Protein AF-0000000072171159 (afdb_homodimer)

Solvent-accessible surface area (backbone atoms only — not comparable to full-atom values): 12497 Å² total; per-residue (Å²): 127,86,60,89,70,68,24,48,34,34,40,36,39,37,36,58,50,60,63,91,77,54,87,56,74,42,56,34,37,40,36,34,42,33,33,75,44,65,88,47,67,61,21,40,40,40,32,37,35,39,34,57,44,88,40,70,66,56,37,32,50,52,49,22,49,35,52,44,36,46,54,51,35,54,69,74,46,58,48,66,70,61,43,63,72,47,34,60,62,99,53,67,87,72,42,64,45,76,79,37,36,39,39,41,44,77,60,34,70,87,62,65,45,72,88,127,86,61,89,68,68,26,48,34,34,40,34,39,38,38,57,49,64,64,99,74,61,89,58,75,43,55,35,40,40,35,34,44,32,32,73,44,66,87,48,67,61,21,39,40,40,32,37,35,38,34,56,45,90,41,72,66,57,37,30,49,54,49,23,49,34,52,44,36,46,55,52,34,56,69,74,46,58,50,67,68,61,43,64,73,48,33,61,64,99,54,66,87,73,44,64,44,76,78,37,38,38,40,41,42,77,62,34,71,85,62,67,44,73,90

pLDDT: mean 86.06, std 15.1, range [29.55, 97.81]

Structure (mmCIF, N/CA/C/O backbone):
data_AF-0000000072171159-model_v1
#
loop_
_entity.id
_entity.type
_entity.pdbx_description
1 polymer 'Uncharacterized protein'
#
loop_
_atom_site.group_PDB
_atom_site.id
_atom_site.type_symbol
_atom_site.label_atom_id
_atom_site.label_alt_id
_atom_site.label_comp_id
_atom_site.label_asym_id
_atom_site.label_entity_id
_atom_site.label_seq_id
_atom_site.pdbx_PDB_ins_code
_atom_site.Cartn_x
_atom_site.Cartn_y
_atom_site.Cartn_z
_atom_site.occupancy
_atom_site.B_iso_or_equiv
_atom_site.auth_seq_id
_atom_site.auth_comp_id
_atom_site.auth_asym_id
_atom_site.auth_atom_id
_atom_site.pdbx_PDB_model_num
ATOM 1 N N . GLU A 1 1 ? -24.828 -21.297 -5.434 1 29.55 1 GLU A N 1
ATOM 2 C CA . GLU A 1 1 ? -23.453 -21.734 -5.68 1 29.55 1 GLU A CA 1
ATOM 3 C C . GLU A 1 1 ? -22.469 -20.594 -5.469 1 29.55 1 GLU A C 1
ATOM 5 O O . GLU A 1 1 ? -22.688 -19.469 -5.938 1 29.55 1 GLU A O 1
ATOM 10 N N . ARG A 1 2 ? -21.859 -20.469 -4.324 1 40.78 2 ARG A N 1
ATOM 11 C CA . ARG A 1 2 ? -20.938 -19.391 -3.941 1 40.78 2 ARG A CA 1
ATOM 12 C C . ARG A 1 2 ? -19.938 -19.109 -5.055 1 40.78 2 ARG A C 1
ATOM 14 O O . ARG A 1 2 ? -19.266 -20.031 -5.543 1 40.78 2 ARG A O 1
ATOM 21 N N . GLY A 1 3 ? -20.188 -18.344 -5.996 1 45.78 3 GLY A N 1
ATOM 22 C CA . GLY A 1 3 ? -19.406 -18.078 -7.195 1 45.78 3 GLY A CA 1
ATOM 23 C C . GLY A 1 3 ? -17.906 -18.203 -6.969 1 45.78 3 GLY A C 1
ATOM 24 O O . GLY A 1 3 ? -17.453 -18.406 -5.84 1 45.78 3 GLY A O 1
ATOM 25 N N . PRO A 1 4 ? -17.031 -18.156 -8.141 1 51.88 4 PRO A N 1
ATOM 26 C CA . PRO A 1 4 ? -15.602 -18.453 -8.031 1 51.88 4 PRO A CA 1
ATOM 27 C C . PRO A 1 4 ? -14.953 -17.781 -6.824 1 51.88 4 PRO A C 1
ATOM 29 O O . PRO A 1 4 ? -15.352 -16.672 -6.449 1 51.88 4 PRO A O 1
ATOM 32 N N . ALA A 1 5 ? -14.398 -18.641 -5.902 1 59.72 5 ALA A N 1
ATOM 33 C CA . ALA A 1 5 ? -13.844 -18.422 -4.566 1 59.72 5 ALA A CA 1
ATOM 34 C C . ALA A 1 5 ? -12.906 -17.234 -4.547 1 59.72 5 ALA A C 1
ATOM 36 O O . ALA A 1 5 ? -11.945 -17.172 -5.324 1 59.72 5 ALA A O 1
ATOM 37 N N . THR A 1 6 ? -13.352 -16.078 -4.191 1 70.06 6 THR A N 1
ATOM 38 C CA . THR A 1 6 ? -12.609 -14.828 -4.051 1 70.06 6 THR A CA 1
ATOM 39 C C . THR A 1 6 ? -11.469 -14.984 -3.053 1 70.06 6 THR A C 1
ATOM 41 O O . THR A 1 6 ? -11.648 -15.578 -1.989 1 70.06 6 THR A O 1
ATOM 44 N N . ARG A 1 7 ? -10.281 -14.789 -3.629 1 83.19 7 ARG A N 1
ATOM 45 C CA . ARG A 1 7 ? -9.125 -14.703 -2.744 1 83.19 7 ARG A CA 1
ATOM 46 C C . ARG A 1 7 ? -8.828 -13.258 -2.371 1 83.19 7 ARG A C 1
ATOM 48 O O . ARG A 1 7 ? -9.117 -12.344 -3.145 1 83.19 7 ARG A O 1
ATOM 55 N N . PHE A 1 8 ? -8.383 -13.117 -1.1 1 83.56 8 PHE A N 1
ATOM 56 C CA . PHE A 1 8 ? -8.078 -11.766 -0.642 1 83.56 8 PHE A CA 1
ATOM 57 C C . PHE A 1 8 ? -6.582 -11.594 -0.417 1 83.56 8 PHE A C 1
ATOM 59 O O . PHE A 1 8 ? -5.871 -12.562 -0.16 1 83.56 8 PHE A O 1
ATOM 66 N N . PHE A 1 9 ? -6.23 -10.477 -0.665 1 91.44 9 PHE A N 1
ATOM 67 C CA . PHE A 1 9 ? -4.883 -10.094 -0.258 1 91.44 9 PHE A CA 1
ATOM 68 C C . PHE A 1 9 ? -4.887 -8.727 0.409 1 91.44 9 PHE A C 1
ATOM 70 O O . PHE A 1 9 ? -5.785 -7.914 0.173 1 91.44 9 PHE A O 1
ATOM 77 N N . ALA A 1 10 ? -3.9 -8.547 1.26 1 95 10 ALA A N 1
ATOM 78 C CA . ALA A 1 10 ? -3.631 -7.277 1.923 1 95 10 ALA A CA 1
ATOM 79 C C . ALA A 1 10 ? -2.154 -6.902 1.812 1 95 10 ALA A C 1
ATOM 81 O O . ALA A 1 10 ? -1.277 -7.738 2.035 1 95 10 ALA A O 1
ATOM 82 N N . VAL A 1 11 ? -1.938 -5.73 1.371 1 96.75 11 VAL A N 1
ATOM 83 C CA . VAL A 1 11 ? -0.581 -5.195 1.323 1 96.75 11 VAL A CA 1
ATOM 84 C C . VAL A 1 11 ? -0.446 -4.039 2.311 1 96.75 11 VAL A C 1
ATOM 86 O O . VAL A 1 11 ? -1.344 -3.199 2.42 1 96.75 11 VAL A O 1
ATOM 89 N N . ALA A 1 12 ? 0.684 -4.008 2.963 1 97.38 12 ALA A N 1
ATOM 90 C CA . ALA A 1 12 ? 0.986 -2.92 3.889 1 97.38 12 ALA A CA 1
ATOM 91 C C . ALA A 1 12 ? 2.393 -2.375 3.656 1 97.38 12 ALA A C 1
ATOM 93 O O . ALA A 1 12 ? 3.314 -3.135 3.344 1 97.38 12 ALA A O 1
ATOM 94 N N . THR A 1 13 ? 2.525 -1.122 3.787 1 96.12 13 THR A N 1
ATOM 95 C CA . THR A 1 13 ? 3.812 -0.444 3.676 1 96.12 13 THR A CA 1
ATOM 96 C C . THR A 1 13 ? 4.031 0.494 4.859 1 96.12 13 THR A C 1
ATOM 98 O O . THR A 1 13 ? 3.148 1.276 5.211 1 96.12 13 THR A O 1
ATOM 101 N N . THR A 1 14 ? 5.129 0.341 5.551 1 93 14 THR A N 1
ATOM 102 C CA . THR A 1 14 ? 5.547 1.223 6.637 1 93 14 THR A CA 1
ATOM 103 C C . THR A 1 14 ? 6.781 2.027 6.23 1 93 14 THR A C 1
ATOM 105 O O . THR A 1 14 ? 7.828 1.454 5.918 1 93 14 THR A O 1
ATOM 108 N N . LEU A 1 15 ? 6.551 3.367 6.188 1 86.5 15 LEU A N 1
ATOM 109 C CA . LEU A 1 15 ? 7.641 4.266 5.82 1 86.5 15 LEU A CA 1
ATOM 110 C C . LEU A 1 15 ? 7.852 5.328 6.891 1 86.5 15 LEU A C 1
ATOM 112 O O . LEU A 1 15 ? 6.93 5.656 7.641 1 86.5 15 LEU A O 1
ATOM 116 N N . ALA A 1 16 ? 9.102 5.809 6.977 1 77.69 16 ALA A N 1
ATOM 117 C CA . ALA A 1 16 ? 9.375 6.988 7.801 1 77.69 16 ALA A CA 1
ATOM 118 C C . ALA A 1 16 ? 9.016 8.266 7.055 1 77.69 16 ALA A C 1
ATOM 120 O O . ALA A 1 16 ? 9.273 8.391 5.855 1 77.69 16 ALA A O 1
ATOM 121 N N . ALA A 1 17 ? 8.125 8.953 7.684 1 70.38 17 ALA A N 1
ATOM 122 C CA . ALA A 1 17 ? 7.867 10.266 7.098 1 70.38 17 ALA A CA 1
ATOM 123 C C . ALA A 1 17 ? 9.102 11.156 7.191 1 70.38 17 ALA A C 1
ATOM 125 O O . ALA A 1 17 ? 9.594 11.438 8.289 1 70.38 17 ALA A O 1
ATOM 126 N N . LYS A 1 18 ? 9.867 10.914 6.121 1 59.16 18 LYS A N 1
ATOM 127 C CA . LYS A 1 18 ? 11.07 11.734 6.188 1 59.16 18 LYS A CA 1
ATOM 128 C C . LYS A 1 18 ? 10.734 13.219 6.078 1 59.16 18 LYS A C 1
ATOM 130 O O . LYS A 1 18 ? 9.742 13.586 5.434 1 59.16 18 LYS A O 1
ATOM 135 N N . ALA A 1 19 ? 11.289 13.836 6.852 1 52.53 19 ALA A N 1
ATOM 136 C CA . ALA A 1 19 ? 11.234 15.289 6.715 1 52.53 19 ALA A CA 1
ATOM 137 C C . ALA A 1 19 ? 11.422 15.711 5.262 1 52.53 19 ALA A C 1
ATOM 139 O O . ALA A 1 19 ? 12.188 15.086 4.52 1 52.53 19 ALA A O 1
ATOM 140 N N . TYR A 1 20 ? 10.219 16.172 4.445 1 46.44 20 TYR A N 1
ATOM 141 C CA . TYR A 1 20 ? 10.125 16.688 3.082 1 46.44 20 TYR A CA 1
ATOM 142 C C . TYR A 1 20 ? 11.508 16.906 2.479 1 46.44 20 TYR A C 1
ATOM 144 O O . TYR A 1 20 ? 11.711 16.672 1.286 1 46.44 20 TYR A O 1
ATOM 152 N N . MET A 1 21 ? 12.367 17.438 3.193 1 41.44 21 MET A N 1
ATOM 153 C CA . MET A 1 21 ? 13.617 17.953 2.652 1 41.44 21 MET A CA 1
ATOM 154 C C . MET A 1 21 ? 14.758 16.969 2.896 1 41.44 21 MET A C 1
ATOM 156 O O . MET A 1 21 ? 15.93 17.344 2.783 1 41.44 21 MET A O 1
ATOM 160 N N . SER A 1 22 ? 14.422 15.805 3.346 1 49.53 22 SER A N 1
ATOM 161 C CA . SER A 1 22 ? 15.68 15.109 3.549 1 49.53 22 SER A CA 1
ATOM 162 C C . SER A 1 22 ? 16.078 14.305 2.312 1 49.53 22 SER A C 1
ATOM 164 O O . SER A 1 22 ? 15.242 13.641 1.699 1 49.53 22 SER A O 1
ATOM 166 N N . ASP A 1 23 ? 17.094 14.789 1.567 1 49.69 23 ASP A N 1
ATOM 167 C CA . ASP A 1 23 ? 17.781 14.195 0.432 1 49.69 23 ASP A CA 1
ATOM 168 C C . ASP A 1 23 ? 18.109 12.727 0.692 1 49.69 23 ASP A C 1
ATOM 170 O O . ASP A 1 23 ? 18.812 12.086 -0.094 1 49.69 23 ASP A O 1
ATOM 174 N N . ARG A 1 24 ? 17.734 12.289 1.811 1 57.25 24 ARG A N 1
ATOM 175 C CA . ARG A 1 24 ? 18.359 11.016 2.143 1 57.25 24 ARG A CA 1
ATOM 176 C C . ARG A 1 24 ? 17.484 9.844 1.687 1 57.25 24 ARG A C 1
ATOM 178 O O . ARG A 1 24 ? 16.281 9.992 1.518 1 57.25 24 ARG A O 1
ATOM 185 N N . GLU A 1 25 ? 18.125 8.797 1.278 1 64.69 25 GLU A N 1
ATOM 186 C CA . GLU A 1 25 ? 17.547 7.473 1.09 1 64.69 25 GLU A CA 1
ATOM 187 C C . GLU A 1 25 ? 16.562 7.137 2.211 1 64.69 25 GLU A C 1
ATOM 189 O O . GLU A 1 25 ? 16.828 7.43 3.379 1 64.69 25 GLU A O 1
ATOM 194 N N . CYS A 1 26 ? 15.336 6.855 1.709 1 82.94 26 CYS A N 1
ATOM 195 C CA . CYS A 1 26 ? 14.32 6.426 2.664 1 82.94 26 CYS A CA 1
ATOM 196 C C . CYS A 1 26 ? 14.172 4.91 2.662 1 82.94 26 CYS A C 1
ATOM 198 O O . CYS A 1 26 ? 14.328 4.27 1.62 1 82.94 26 CYS A O 1
ATOM 200 N N . GLU A 1 27 ? 14.109 4.359 3.873 1 89.5 27 GLU A N 1
ATOM 201 C CA . GLU A 1 27 ? 13.875 2.926 4.02 1 89.5 27 GLU A CA 1
ATOM 202 C C . GLU A 1 27 ? 12.438 2.646 4.449 1 89.5 27 GLU A C 1
ATOM 204 O O . GLU A 1 27 ? 11.773 3.512 5.027 1 89.5 27 GLU A O 1
ATOM 209 N N . GLY A 1 28 ? 12.016 1.451 4.086 1 92.06 28 GLY A N 1
ATOM 210 C CA . GLY A 1 28 ? 10.672 1.041 4.465 1 92.06 28 GLY A CA 1
ATOM 211 C C . GLY A 1 28 ? 10.484 -0.464 4.461 1 92.06 28 GLY A C 1
ATOM 212 O O . GLY A 1 28 ? 11.406 -1.209 4.125 1 92.06 28 GLY A O 1
ATOM 213 N N . TRP A 1 29 ? 9.375 -0.851 5.047 1 95.44 29 TRP A N 1
ATOM 214 C CA . TRP A 1 29 ? 8.953 -2.246 5.066 1 95.44 29 TRP A CA 1
ATOM 215 C C . TRP A 1 29 ? 7.684 -2.439 4.238 1 95.44 29 TRP A C 1
ATOM 217 O O . TRP A 1 29 ? 6.762 -1.621 4.305 1 95.44 29 TRP A O 1
ATOM 227 N N . VAL A 1 30 ? 7.703 -3.402 3.338 1 96.75 30 VAL A N 1
ATOM 228 C CA . VAL A 1 30 ? 6.508 -3.799 2.6 1 96.75 30 VAL A CA 1
ATOM 229 C C . VAL A 1 30 ? 6.133 -5.234 2.957 1 96.75 30 VAL A C 1
ATOM 231 O O . VAL A 1 30 ? 6.996 -6.113 3.014 1 96.75 30 VAL A O 1
ATOM 234 N N . GLY A 1 31 ? 4.887 -5.434 3.184 1 97.56 31 GLY A N 1
ATOM 235 C CA . GLY A 1 31 ? 4.383 -6.762 3.494 1 97.56 31 GLY A CA 1
ATOM 236 C C . GLY A 1 31 ? 3.104 -7.102 2.758 1 97.56 31 GLY A C 1
ATOM 237 O O . GLY A 1 31 ? 2.326 -6.211 2.408 1 97.56 31 GLY A O 1
ATOM 238 N N . MET A 1 32 ? 2.928 -8.359 2.629 1 97.56 32 MET A N 1
ATOM 239 C CA . MET A 1 32 ? 1.686 -8.852 2.037 1 97.56 32 MET A CA 1
ATOM 240 C C . MET A 1 32 ? 1.204 -10.109 2.748 1 97.56 32 MET A C 1
ATOM 242 O O . MET A 1 32 ? 2.004 -11 3.062 1 97.56 32 MET A O 1
ATOM 246 N N . THR A 1 33 ? -0.039 -10.133 3.115 1 96.5 33 THR A N 1
ATOM 247 C CA . THR A 1 33 ? -0.756 -11.328 3.525 1 96.5 33 THR A CA 1
ATOM 248 C C . THR A 1 33 ? -1.757 -11.758 2.455 1 96.5 33 THR A C 1
ATOM 250 O O . THR A 1 33 ? -2.479 -10.922 1.907 1 96.5 33 THR A O 1
ATOM 253 N N . TYR A 1 34 ? -1.787 -13.07 2.064 1 94.75 34 TYR A N 1
ATOM 254 C CA . TYR A 1 34 ? -2.678 -13.477 0.985 1 94.75 34 TYR A CA 1
ATOM 255 C C . TYR A 1 34 ? -3.012 -14.961 1.086 1 94.75 34 TYR A C 1
ATOM 257 O O . TYR A 1 34 ? -2.324 -15.711 1.782 1 94.75 34 TYR A O 1
ATOM 265 N N . GLN A 1 35 ? -4.082 -15.211 0.537 1 91.88 35 GLN A N 1
ATOM 266 C CA . GLN A 1 35 ? -4.469 -16.594 0.336 1 91.88 35 GLN A CA 1
ATOM 267 C C . GLN A 1 35 ? -4.141 -17.062 -1.081 1 91.88 35 GLN A C 1
ATOM 269 O O . GLN A 1 35 ? -4.695 -16.547 -2.053 1 91.88 35 GLN A O 1
ATOM 274 N N . HIS A 1 36 ? -3.309 -18.109 -1.222 1 89.44 36 HIS A N 1
ATOM 275 C CA . HIS A 1 36 ? -2.928 -18.578 -2.549 1 89.44 36 HIS A CA 1
ATOM 276 C C . HIS A 1 36 ? -4.043 -19.406 -3.182 1 89.44 36 HIS A C 1
ATOM 278 O O . HIS A 1 36 ? -4.047 -19.625 -4.395 1 89.44 36 HIS A O 1
ATOM 284 N N . LYS A 1 37 ? -4.934 -19.953 -2.426 1 86.81 37 LYS A N 1
ATOM 285 C CA . LYS A 1 37 ? -6.172 -20.578 -2.891 1 86.81 37 LYS A CA 1
ATOM 286 C C . LYS A 1 37 ? -7.301 -20.375 -1.887 1 86.81 37 LYS A C 1
ATOM 288 O O . LYS A 1 37 ? -7.055 -20.203 -0.691 1 86.81 37 LYS A O 1
ATOM 293 N N . ALA A 1 38 ? -8.516 -20.375 -2.459 1 83.44 38 ALA A N 1
ATOM 294 C CA . ALA A 1 38 ? -9.672 -20.188 -1.594 1 83.44 38 ALA A CA 1
ATOM 295 C C . ALA A 1 38 ? -9.672 -21.188 -0.438 1 83.44 38 ALA A C 1
ATOM 297 O O . ALA A 1 38 ? -9.5 -22.375 -0.647 1 83.44 38 ALA A O 1
ATOM 298 N N . GLY A 1 39 ? -9.742 -20.672 0.741 1 86.19 39 GLY A N 1
ATOM 299 C CA . GLY A 1 39 ? -9.836 -21.547 1.903 1 86.19 39 GLY A CA 1
ATOM 300 C C . GLY A 1 39 ? -8.484 -21.859 2.525 1 86.19 39 GLY A C 1
ATOM 301 O O . GLY A 1 39 ? -8.422 -22.422 3.617 1 86.19 39 GLY A O 1
ATOM 302 N N . ALA A 1 40 ? -7.461 -21.594 1.862 1 89.25 40 ALA A N 1
ATOM 303 C CA . ALA A 1 40 ? -6.129 -21.844 2.404 1 89.25 40 ALA A CA 1
ATOM 304 C C . ALA A 1 40 ? -5.82 -20.922 3.578 1 89.25 40 ALA A C 1
ATOM 306 O O . ALA A 1 40 ? -6.387 -19.828 3.68 1 89.25 40 ALA A O 1
ATOM 307 N N . LYS A 1 41 ? -4.941 -21.406 4.504 1 93.25 41 LYS A N 1
ATOM 308 C CA . LYS A 1 41 ? -4.363 -20.5 5.484 1 93.25 41 LYS A CA 1
ATOM 309 C C . LYS A 1 41 ? -3.537 -19.406 4.805 1 93.25 41 LYS A C 1
ATOM 311 O O . LYS A 1 41 ? -2.906 -19.656 3.773 1 93.25 41 LYS A O 1
ATOM 316 N N . PRO A 1 42 ? -3.572 -18.281 5.359 1 94.44 42 PRO A N 1
ATOM 317 C CA . PRO A 1 42 ? -2.832 -17.188 4.73 1 94.44 42 PRO A CA 1
ATOM 318 C C . PRO A 1 42 ? -1.319 -17.391 4.77 1 94.44 42 PRO A C 1
ATOM 320 O O . PRO A 1 42 ? -0.808 -18.047 5.68 1 94.44 42 PRO A O 1
ATOM 323 N N . SER A 1 43 ? -0.654 -16.969 3.801 1 95.62 43 SER A N 1
ATOM 324 C CA . SER A 1 43 ? 0.799 -16.844 3.74 1 95.62 43 SER A CA 1
ATOM 325 C C . SER A 1 43 ? 1.226 -15.383 3.756 1 95.62 43 SER A C 1
ATOM 327 O O . SER A 1 43 ? 0.406 -14.484 3.533 1 95.62 43 SER A O 1
ATOM 329 N N . THR A 1 44 ? 2.498 -15.141 4.09 1 96.44 44 THR A N 1
ATOM 330 C CA . THR A 1 44 ? 2.986 -13.766 4.184 1 96.44 44 THR A CA 1
ATOM 331 C C . THR A 1 44 ? 4.316 -13.617 3.447 1 96.44 44 THR A C 1
ATOM 333 O O . THR A 1 44 ? 5.082 -14.578 3.338 1 96.44 44 THR A O 1
ATOM 336 N N . VAL A 1 45 ? 4.488 -12.445 2.873 1 97.31 45 VAL A N 1
ATOM 337 C CA . VAL A 1 45 ? 5.77 -11.992 2.344 1 97.31 45 VAL A CA 1
ATOM 338 C C . VAL A 1 45 ? 6.152 -10.664 2.986 1 97.31 45 VAL A C 1
ATOM 340 O O . VAL A 1 45 ? 5.328 -9.75 3.07 1 97.31 45 VAL A O 1
ATOM 343 N N . GLN A 1 46 ? 7.363 -10.594 3.447 1 97.56 46 GLN A N 1
ATOM 344 C CA . GLN A 1 46 ? 7.883 -9.367 4.039 1 97.56 46 GLN A CA 1
ATOM 345 C C . GLN A 1 46 ? 9.148 -8.898 3.328 1 97.56 46 GLN A C 1
ATOM 347 O O . GLN A 1 46 ? 10.062 -9.695 3.094 1 97.56 46 GLN A O 1
ATOM 352 N N . LEU A 1 47 ? 9.18 -7.633 3.045 1 97.81 47 LEU A N 1
ATOM 353 C CA . LEU A 1 47 ? 10.305 -7.031 2.34 1 97.81 47 LEU A CA 1
ATOM 354 C C . LEU A 1 47 ? 10.828 -5.809 3.092 1 97.81 47 LEU A C 1
ATOM 356 O O . LEU A 1 47 ? 10.039 -5.016 3.615 1 97.81 47 LEU A O 1
ATOM 360 N N . HIS A 1 48 ? 12.125 -5.684 3.193 1 97 48 HIS A N 1
ATOM 361 C CA . HIS A 1 48 ? 12.758 -4.402 3.484 1 97 48 HIS A CA 1
ATOM 362 C C . HIS A 1 48 ? 13.234 -3.719 2.205 1 97 48 HIS A C 1
ATOM 364 O O . HIS A 1 48 ? 13.875 -4.348 1.361 1 97 48 HIS A O 1
ATOM 370 N N . VAL A 1 49 ? 12.898 -2.443 2.061 1 95.62 49 VAL A N 1
ATOM 371 C CA . VAL A 1 49 ? 13.195 -1.744 0.815 1 95.62 49 VAL A CA 1
ATOM 372 C C . VAL A 1 49 ? 13.922 -0.433 1.119 1 95.62 49 VAL A C 1
ATOM 374 O O . VAL A 1 49 ? 13.703 0.172 2.172 1 95.62 49 VAL A O 1
ATOM 377 N N . ARG A 1 50 ? 14.766 -0.07 0.208 1 93.19 50 ARG A N 1
ATOM 378 C CA . ARG A 1 50 ? 15.398 1.245 0.186 1 93.19 50 ARG A CA 1
ATOM 379 C C . ARG A 1 50 ? 14.969 2.039 -1.043 1 93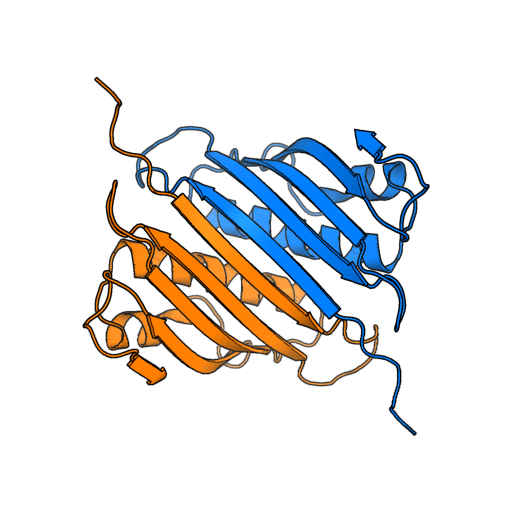.19 50 ARG A C 1
ATOM 381 O O . ARG A 1 50 ? 15.117 1.571 -2.174 1 93.19 50 ARG A O 1
ATOM 388 N N . MET A 1 51 ? 14.359 3.139 -0.787 1 92.62 51 MET A N 1
ATOM 389 C CA . MET A 1 51 ? 13.891 4.004 -1.866 1 92.62 51 MET A CA 1
ATOM 390 C C . MET A 1 51 ? 14.938 5.066 -2.201 1 92.62 51 MET A C 1
ATOM 392 O O . MET A 1 51 ? 15.344 5.836 -1.33 1 92.62 51 MET A O 1
ATOM 396 N N . CYS A 1 52 ? 15.281 5.215 -3.5 1 91.56 52 CYS A N 1
ATOM 397 C CA . CYS A 1 52 ? 16.406 6.051 -3.9 1 91.56 52 CYS A CA 1
ATOM 398 C C . CYS A 1 52 ? 15.93 7.277 -4.668 1 91.56 52 CYS A C 1
ATOM 400 O O . CYS A 1 52 ? 16.734 8.141 -5.031 1 91.56 52 CYS A O 1
ATOM 402 N N . ASP A 1 53 ? 14.617 7.32 -4.918 1 89.56 53 ASP A N 1
ATOM 403 C CA . ASP A 1 53 ? 14.055 8.5 -5.562 1 89.56 53 ASP A CA 1
ATOM 404 C C . ASP A 1 53 ? 14.148 9.727 -4.656 1 89.56 53 ASP A C 1
ATOM 406 O O . A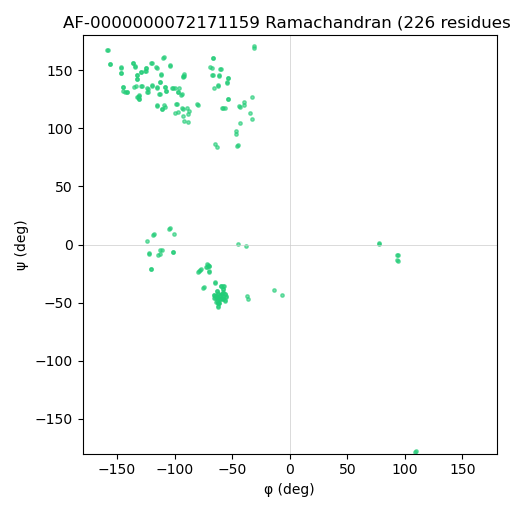SP A 1 53 ? 14.211 9.594 -3.432 1 89.56 53 ASP A O 1
ATOM 410 N N . ASP A 1 54 ? 14.047 10.875 -5.266 1 87 54 ASP A N 1
ATOM 411 C CA . ASP A 1 54 ? 14.297 12.086 -4.492 1 87 54 ASP A CA 1
ATOM 412 C C . ASP A 1 54 ? 12.992 12.758 -4.086 1 87 54 ASP A C 1
ATOM 414 O O . ASP A 1 54 ? 13 13.781 -3.395 1 87 54 ASP A O 1
ATOM 418 N N . THR A 1 55 ? 11.914 12.273 -4.555 1 84.69 55 THR A N 1
ATOM 419 C CA . THR A 1 55 ? 10.633 12.867 -4.172 1 84.69 55 THR A CA 1
ATOM 420 C C . THR A 1 55 ? 9.688 11.812 -3.609 1 84.69 55 THR A C 1
ATOM 422 O O . THR A 1 55 ? 9.727 10.656 -4.031 1 84.69 55 THR A O 1
ATOM 425 N N . ALA A 1 56 ? 8.844 12.234 -2.705 1 82.56 56 ALA A N 1
ATOM 426 C CA . ALA A 1 56 ? 7.832 11.352 -2.123 1 82.56 56 ALA A CA 1
ATOM 427 C C . ALA A 1 56 ? 6.922 10.773 -3.203 1 82.56 56 ALA A C 1
ATOM 429 O O . ALA A 1 56 ? 6.516 9.609 -3.123 1 82.56 56 ALA A O 1
ATOM 430 N N . LYS A 1 57 ? 6.613 11.586 -4.164 1 84 57 LYS A N 1
ATOM 431 C CA . LYS A 1 57 ? 5.758 11.141 -5.258 1 84 57 LYS A CA 1
ATOM 432 C C . LYS A 1 57 ? 6.402 9.984 -6.02 1 84 57 LYS A C 1
ATOM 434 O O . LYS A 1 57 ? 5.762 8.961 -6.262 1 84 57 LYS A O 1
ATOM 439 N N . ALA A 1 58 ? 7.676 10.203 -6.391 1 87.25 58 ALA A N 1
ATOM 440 C CA . ALA A 1 58 ? 8.391 9.164 -7.125 1 87.25 58 ALA A CA 1
ATOM 441 C C . ALA A 1 58 ? 8.547 7.902 -6.281 1 87.25 58 ALA A C 1
ATOM 443 O O . ALA A 1 58 ? 8.453 6.789 -6.797 1 87.25 58 ALA A O 1
ATOM 444 N N . GLN A 1 59 ? 8.82 8.047 -5.008 1 87.62 59 GLN A N 1
ATOM 445 C CA . GLN A 1 59 ? 8.906 6.914 -4.098 1 87.62 59 GLN A CA 1
ATOM 446 C C . GLN A 1 59 ? 7.586 6.152 -4.031 1 87.62 59 GLN A C 1
ATOM 448 O O . GLN A 1 59 ? 7.562 4.926 -4.137 1 87.62 59 GLN A O 1
ATOM 453 N N . GLY A 1 60 ? 6.477 6.852 -3.887 1 86.56 60 GLY A N 1
ATOM 454 C CA . GLY A 1 60 ? 5.152 6.246 -3.875 1 86.56 60 GLY A CA 1
ATOM 455 C C . GLY A 1 60 ? 4.844 5.461 -5.137 1 86.56 60 GLY A C 1
ATOM 456 O O . GLY A 1 60 ? 4.277 4.367 -5.07 1 86.56 60 GLY A O 1
ATOM 457 N N . GLU A 1 61 ? 5.23 6.016 -6.242 1 87.56 61 GLU A N 1
ATOM 458 C CA . GLU A 1 61 ? 5.043 5.316 -7.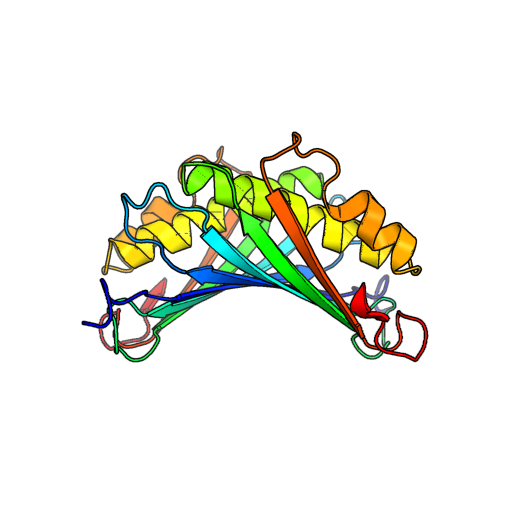512 1 87.56 61 GLU A CA 1
ATOM 459 C C . GLU A 1 61 ? 5.824 4.008 -7.539 1 87.56 61 GLU A C 1
ATOM 461 O O . GLU A 1 61 ? 5.293 2.973 -7.949 1 87.56 61 GLU A O 1
ATOM 466 N N . ALA A 1 62 ? 7.07 4.098 -7.195 1 91.88 62 ALA A N 1
ATOM 467 C CA . ALA A 1 62 ? 7.918 2.91 -7.191 1 91.88 62 ALA A CA 1
ATOM 468 C C . ALA A 1 62 ? 7.359 1.841 -6.258 1 91.88 62 ALA A C 1
ATOM 470 O O . ALA A 1 62 ? 7.289 0.665 -6.621 1 91.88 62 ALA A O 1
ATOM 471 N N . ILE A 1 63 ? 6.918 2.236 -5.141 1 92 63 ILE A N 1
ATOM 472 C CA . ILE A 1 63 ? 6.348 1.313 -4.164 1 92 63 ILE A CA 1
ATOM 473 C C . ILE A 1 63 ? 5.055 0.712 -4.715 1 92 63 ILE A C 1
ATOM 475 O O . ILE A 1 63 ? 4.773 -0.47 -4.504 1 92 63 ILE A O 1
ATOM 479 N N . GLY A 1 64 ? 4.25 1.562 -5.316 1 90.12 64 GLY A N 1
ATOM 480 C CA . GLY A 1 64 ? 3.033 1.067 -5.945 1 90.12 64 GLY A CA 1
ATOM 481 C C . GLY A 1 64 ? 3.291 -0.018 -6.973 1 90.12 64 GLY A C 1
ATOM 482 O O . GLY A 1 64 ? 2.584 -1.028 -7.004 1 90.12 64 GLY A O 1
ATOM 483 N N . ILE A 1 65 ? 4.289 0.176 -7.766 1 92.12 65 ILE A N 1
ATOM 484 C CA . ILE A 1 65 ? 4.664 -0.817 -8.766 1 92.12 65 ILE A CA 1
ATOM 485 C C . ILE A 1 65 ? 5.133 -2.096 -8.07 1 92.12 65 ILE A C 1
ATOM 487 O O . ILE A 1 65 ? 4.73 -3.197 -8.453 1 92.12 65 ILE A O 1
ATOM 491 N N . LEU A 1 66 ? 5.961 -1.956 -7.086 1 95.06 66 LEU A N 1
ATOM 492 C CA . LEU A 1 66 ? 6.418 -3.111 -6.32 1 95.06 66 LEU A CA 1
ATOM 493 C C . LEU A 1 66 ? 5.238 -3.879 -5.738 1 95.06 66 LEU A C 1
ATOM 495 O O . LEU A 1 66 ? 5.199 -5.109 -5.805 1 95.06 66 LEU A O 1
ATOM 499 N N . GLY A 1 67 ? 4.309 -3.174 -5.098 1 94.06 67 GLY A N 1
ATOM 500 C CA . GLY A 1 67 ? 3.123 -3.807 -4.539 1 94.06 67 GLY A CA 1
ATOM 501 C C . GLY A 1 67 ? 2.338 -4.605 -5.559 1 94.06 67 GLY A C 1
ATOM 502 O O . GLY A 1 67 ? 1.938 -5.742 -5.289 1 94.06 67 GLY A O 1
ATOM 503 N N . THR A 1 68 ? 2.152 -4.016 -6.703 1 91 68 THR A N 1
ATOM 504 C CA . THR A 1 68 ? 1.434 -4.691 -7.777 1 91 68 THR A CA 1
ATOM 505 C C . THR A 1 68 ? 2.182 -5.945 -8.227 1 91 68 THR A C 1
ATOM 507 O O . THR A 1 68 ? 1.571 -6.996 -8.438 1 91 68 THR A O 1
ATOM 510 N N . ASN A 1 69 ? 3.461 -5.812 -8.391 1 93.81 69 ASN A N 1
ATOM 511 C CA . ASN A 1 69 ? 4.254 -6.973 -8.773 1 93.81 69 ASN A CA 1
ATOM 512 C C . ASN A 1 69 ? 4.152 -8.086 -7.738 1 93.81 69 ASN A C 1
ATOM 514 O O . ASN A 1 69 ? 4.008 -9.258 -8.094 1 93.81 69 ASN A O 1
ATOM 518 N N . LEU A 1 70 ? 4.223 -7.684 -6.504 1 95.62 70 LEU A N 1
ATOM 519 C CA . LEU A 1 70 ? 4.152 -8.656 -5.418 1 95.62 70 LEU A CA 1
ATOM 520 C C . 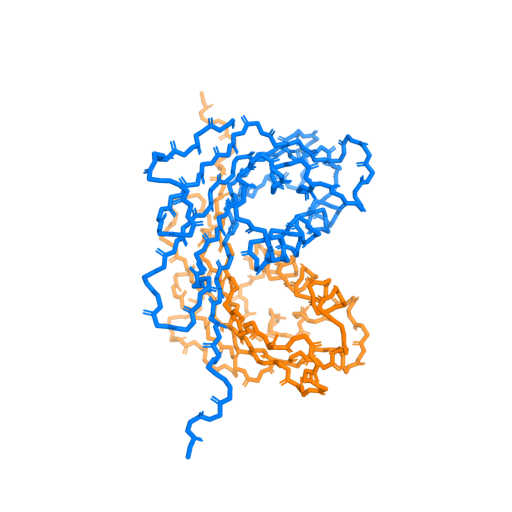LEU A 1 70 ? 2.842 -9.438 -5.473 1 95.62 70 LEU A C 1
ATOM 522 O O . LEU A 1 70 ? 2.846 -10.664 -5.395 1 95.62 70 LEU A O 1
ATOM 526 N N . VAL A 1 71 ? 1.765 -8.75 -5.637 1 92.5 71 VAL A N 1
ATOM 527 C CA . VAL A 1 71 ? 0.446 -9.367 -5.699 1 92.5 71 VAL A CA 1
ATOM 528 C C . VAL A 1 71 ? 0.375 -10.305 -6.902 1 92.5 71 VAL A C 1
ATOM 530 O O . VAL A 1 71 ? -0.063 -11.453 -6.777 1 92.5 71 VAL A O 1
ATOM 533 N N . TYR A 1 72 ? 0.827 -9.844 -7.992 1 91.12 72 TYR A N 1
ATOM 534 C CA . TYR A 1 72 ? 0.799 -10.641 -9.211 1 91.12 72 TYR A CA 1
ATOM 535 C C . TYR A 1 72 ? 1.642 -11.898 -9.062 1 91.12 72 TYR A C 1
ATOM 537 O O . TYR A 1 72 ? 1.172 -13.008 -9.336 1 91.12 72 TYR A O 1
ATOM 545 N N . LEU A 1 73 ? 2.807 -11.734 -8.711 1 94.19 73 LEU A N 1
ATOM 546 C CA . LEU A 1 73 ? 3.752 -12.844 -8.641 1 94.19 73 LEU A CA 1
ATOM 547 C C . LEU A 1 73 ? 3.287 -13.883 -7.621 1 94.19 73 LEU A C 1
ATOM 549 O O . LEU A 1 73 ? 3.334 -15.086 -7.895 1 94.19 73 LEU A O 1
ATOM 553 N N . CYS A 1 74 ? 2.793 -13.477 -6.465 1 93.81 74 CYS A N 1
ATOM 554 C CA . CYS A 1 74 ? 2.363 -14.406 -5.43 1 93.81 74 CYS A CA 1
ATOM 555 C C . CYS A 1 74 ? 1.096 -15.141 -5.848 1 93.81 74 CYS A C 1
ATOM 557 O O . CYS A 1 74 ? 0.8 -16.219 -5.332 1 93.81 74 CYS A O 1
ATOM 559 N N . ASN A 1 75 ? 0.375 -14.539 -6.734 1 89.31 75 ASN A N 1
ATOM 560 C CA . ASN A 1 75 ? -0.82 -15.211 -7.23 1 89.31 75 ASN A CA 1
ATOM 561 C C . ASN A 1 75 ? -0.476 -16.266 -8.273 1 89.31 75 ASN A C 1
ATOM 563 O O . ASN A 1 75 ? -1.192 -17.266 -8.422 1 89.31 75 ASN A O 1
ATOM 567 N N . PHE A 1 76 ? 0.649 -16.094 -8.875 1 90.62 76 PHE A N 1
ATOM 568 C CA . PHE A 1 76 ? 0.877 -16.969 -10.016 1 90.62 76 PHE A CA 1
ATOM 569 C C . PHE A 1 76 ? 2.129 -17.812 -9.812 1 90.62 76 PHE A C 1
ATOM 571 O O . PHE A 1 76 ? 2.322 -18.828 -10.492 1 90.62 76 PHE A O 1
ATOM 578 N N . ALA A 1 77 ? 2.977 -17.406 -8.984 1 92.19 77 ALA A N 1
ATOM 579 C CA . ALA A 1 77 ? 4.207 -18.156 -8.727 1 92.19 77 ALA A CA 1
ATOM 580 C C . ALA A 1 77 ? 4.258 -18.656 -7.293 1 92.19 77 ALA A C 1
ATOM 582 O O . ALA A 1 77 ? 3.656 -18.062 -6.395 1 92.19 77 ALA A O 1
ATOM 583 N N . ARG A 1 78 ? 4.969 -19.766 -7.09 1 91.5 78 ARG A N 1
ATOM 584 C CA . ARG A 1 78 ? 5.094 -20.359 -5.758 1 91.5 78 ARG A CA 1
ATOM 585 C C . ARG A 1 78 ? 6.559 -20.469 -5.348 1 91.5 78 ARG A C 1
ATOM 587 O O . ARG A 1 78 ? 6.863 -20.781 -4.195 1 91.5 78 ARG A O 1
ATOM 594 N N . ASP A 1 79 ? 7.391 -20.219 -6.184 1 92.88 79 ASP A N 1
ATOM 595 C CA . ASP A 1 79 ? 8.82 -20.312 -5.93 1 92.88 79 ASP A CA 1
ATOM 596 C C . ASP A 1 79 ? 9.398 -18.969 -5.48 1 92.88 79 ASP A C 1
ATOM 598 O O . ASP A 1 79 ? 9.445 -18.016 -6.262 1 92.88 79 ASP A O 1
ATOM 602 N N . PRO A 1 80 ? 9.922 -18.891 -4.258 1 94.56 80 PRO A N 1
ATOM 603 C CA . PRO A 1 80 ? 10.445 -17.625 -3.73 1 94.56 80 PRO A CA 1
ATOM 604 C C . PRO A 1 80 ? 11.547 -17.031 -4.605 1 94.56 80 PRO A C 1
ATOM 606 O O . PRO A 1 80 ? 11.656 -15.812 -4.723 1 94.56 80 PRO A O 1
ATOM 609 N N . VAL A 1 81 ? 12.367 -17.906 -5.176 1 93.31 81 VAL A N 1
ATOM 610 C CA . VAL A 1 81 ? 13.453 -17.422 -6.02 1 93.31 81 VAL A CA 1
ATOM 611 C C . VAL A 1 81 ? 12.883 -16.703 -7.246 1 93.31 81 VAL A C 1
ATOM 613 O O . VAL A 1 81 ? 13.336 -15.625 -7.613 1 93.31 81 VAL A O 1
ATOM 616 N N . VAL A 1 82 ? 11.891 -17.281 -7.84 1 94.44 82 VAL A N 1
ATOM 617 C CA . VAL A 1 82 ? 11.234 -16.688 -9 1 94.44 82 VAL A CA 1
ATOM 618 C C . VAL A 1 82 ? 10.57 -15.375 -8.609 1 94.44 82 VAL A C 1
ATOM 620 O O . VAL A 1 82 ? 10.766 -14.352 -9.273 1 94.44 82 VAL A O 1
ATOM 623 N N . ILE A 1 83 ? 9.805 -15.391 -7.547 1 96.19 83 ILE A N 1
ATOM 624 C CA . ILE A 1 83 ? 9.086 -14.203 -7.105 1 96.19 83 ILE A CA 1
ATOM 625 C C . ILE A 1 83 ? 10.07 -13.07 -6.844 1 96.19 83 ILE A C 1
ATOM 627 O O . ILE A 1 83 ? 9.914 -11.969 -7.379 1 96.19 83 ILE A O 1
ATOM 631 N N . THR A 1 84 ? 11.172 -13.359 -6.141 1 96.31 84 THR A N 1
ATOM 632 C CA . THR A 1 84 ? 12.148 -12.352 -5.758 1 96.31 84 THR A CA 1
ATOM 633 C C . THR A 1 84 ? 12.828 -11.758 -6.992 1 96.31 84 THR A C 1
ATOM 635 O O . THR A 1 84 ? 13.094 -10.555 -7.039 1 96.31 84 THR A O 1
ATOM 638 N N . SER A 1 85 ? 13 -12.531 -8.008 1 95.94 85 SER A N 1
ATOM 639 C CA . SER A 1 85 ? 13.742 -12.117 -9.195 1 95.94 85 SER A CA 1
ATOM 640 C C . SER A 1 85 ? 12.945 -11.109 -10.023 1 95.94 85 SER A C 1
ATOM 642 O O . SER A 1 85 ? 13.523 -10.328 -10.781 1 95.94 85 SER A O 1
ATOM 644 N N . PHE A 1 86 ? 11.648 -11.078 -9.797 1 96.44 86 PHE A N 1
ATOM 645 C CA . PHE A 1 86 ? 10.82 -10.273 -10.688 1 96.44 86 PHE A CA 1
ATOM 646 C C . PHE A 1 86 ? 10.125 -9.164 -9.914 1 96.44 86 PHE A C 1
ATOM 648 O O . PHE A 1 86 ? 9.281 -8.453 -10.469 1 96.44 86 PHE A O 1
ATOM 655 N N . LEU A 1 87 ? 10.453 -8.945 -8.664 1 96.38 87 LEU A N 1
ATOM 656 C CA . LEU A 1 87 ? 9.789 -7.98 -7.797 1 96.38 87 LEU A CA 1
ATOM 657 C C . LEU A 1 87 ? 9.898 -6.574 -8.367 1 96.38 87 LEU A C 1
ATOM 659 O O . LEU A 1 87 ? 8.961 -5.781 -8.266 1 96.38 87 LEU A O 1
ATOM 663 N N . LEU A 1 88 ? 11.039 -6.273 -9.008 1 97.06 88 LEU A N 1
ATOM 664 C CA . LEU A 1 88 ? 11.289 -4.891 -9.391 1 97.06 88 LEU A CA 1
ATOM 665 C C . LEU A 1 88 ? 11.078 -4.695 -10.891 1 97.06 88 LEU A C 1
ATOM 667 O O . LEU A 1 88 ? 11.492 -3.68 -11.453 1 97.06 88 LEU A O 1
ATOM 671 N N . ASP A 1 89 ? 10.453 -5.695 -11.492 1 95.12 89 ASP A N 1
ATOM 672 C CA . ASP A 1 89 ? 10.141 -5.555 -12.906 1 95.12 89 ASP A CA 1
ATOM 673 C C . ASP A 1 89 ? 9.359 -4.27 -13.172 1 95.12 89 ASP A C 1
ATOM 675 O O . ASP A 1 89 ? 8.547 -3.846 -12.344 1 95.12 89 ASP A O 1
ATOM 679 N N . ALA A 1 90 ? 9.594 -3.557 -14.328 1 92.88 90 ALA A N 1
ATOM 680 C CA . ALA A 1 90 ? 8.914 -2.357 -14.797 1 92.88 90 ALA A CA 1
ATOM 681 C C . ALA A 1 90 ? 9.406 -1.117 -14.055 1 92.88 90 ALA A C 1
ATOM 683 O O . ALA A 1 90 ? 8.898 -0.015 -14.273 1 92.88 90 ALA A O 1
ATOM 684 N N . LEU A 1 91 ? 10.383 -1.326 -13.102 1 94.25 91 LEU A N 1
ATOM 685 C CA . LEU A 1 91 ? 11.062 -0.193 -12.484 1 94.25 91 LEU A CA 1
ATOM 686 C C . LEU A 1 91 ? 12.438 0.031 -13.102 1 94.25 91 LEU A C 1
ATOM 688 O O . LEU A 1 91 ? 13.164 -0.927 -13.375 1 94.25 91 LEU A O 1
ATOM 692 N N . GLU A 1 92 ? 12.664 1.32 -13.375 1 95.44 92 GLU A N 1
ATOM 693 C CA . GLU A 1 92 ? 14.023 1.642 -13.797 1 95.44 92 GLU A CA 1
ATOM 694 C C . GLU A 1 92 ? 15.031 1.273 -12.711 1 95.44 92 GLU A C 1
ATOM 696 O O . GLU A 1 92 ? 14.734 1.369 -11.523 1 95.44 92 GLU A O 1
ATOM 701 N N . ASP A 1 93 ? 16.219 0.953 -13.148 1 94.62 93 ASP A N 1
ATOM 702 C CA . ASP A 1 93 ? 17.281 0.564 -12.227 1 94.62 93 ASP A CA 1
ATOM 703 C C . ASP A 1 93 ? 17.625 1.707 -11.273 1 94.62 93 ASP A C 1
ATOM 705 O O . ASP A 1 93 ? 17.719 2.863 -11.688 1 94.62 93 ASP A O 1
ATOM 709 N N . GLY A 1 94 ? 17.797 1.38 -10.031 1 94.12 94 GLY A N 1
ATOM 710 C CA . GLY A 1 94 ? 18.297 2.348 -9.062 1 94.12 94 GLY A CA 1
ATOM 711 C C . GLY A 1 94 ? 17.188 3.072 -8.32 1 94.12 94 GLY A C 1
ATOM 712 O O . GLY A 1 94 ? 17.453 3.787 -7.352 1 94.12 94 GLY A O 1
ATOM 713 N N . ARG A 1 95 ? 15.992 2.904 -8.719 1 94.31 95 ARG A N 1
ATOM 714 C CA . ARG A 1 95 ? 14.906 3.607 -8.047 1 94.31 95 ARG A CA 1
ATOM 715 C C . ARG A 1 95 ? 14.594 2.975 -6.691 1 94.31 95 ARG A C 1
ATOM 717 O O . ARG A 1 95 ? 14.242 3.672 -5.742 1 94.31 95 ARG A O 1
ATOM 724 N N . LEU A 1 96 ? 14.68 1.664 -6.641 1 95.31 96 LEU A N 1
ATOM 725 C CA . LEU A 1 96 ? 14.312 0.888 -5.461 1 95.31 96 LEU A CA 1
ATOM 726 C C . LEU A 1 96 ? 15.227 -0.323 -5.297 1 95.31 96 LEU A C 1
ATOM 728 O O . LEU A 1 96 ? 15.562 -0.985 -6.281 1 95.31 96 LEU A O 1
ATOM 732 N N . GLU A 1 97 ? 15.648 -0.51 -4.07 1 95.81 97 GLU A N 1
ATOM 733 C CA . GLU A 1 97 ? 16.438 -1.695 -3.736 1 95.81 97 GLU A CA 1
ATOM 734 C C . GLU A 1 97 ? 15.734 -2.541 -2.678 1 95.81 97 GLU A C 1
ATOM 736 O O . GLU A 1 97 ? 15.172 -2.008 -1.722 1 95.81 97 GLU A O 1
ATOM 741 N N . VAL A 1 9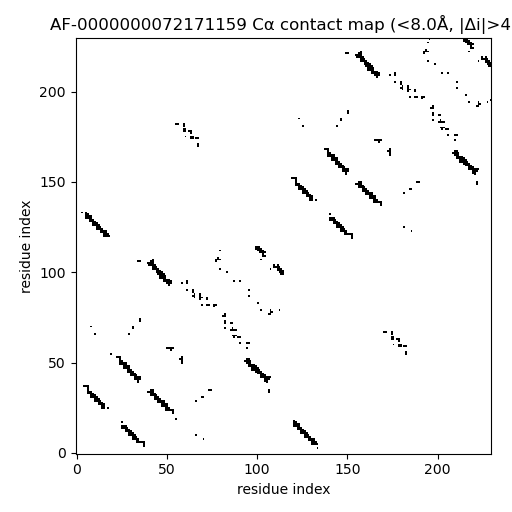8 ? 15.734 -3.84 -2.881 1 96.31 98 VAL A N 1
ATOM 742 C CA . VAL A 1 98 ? 15.219 -4.781 -1.892 1 96.31 98 VAL A CA 1
ATOM 743 C C . VAL A 1 98 ? 16.375 -5.551 -1.263 1 96.31 98 VAL A C 1
ATOM 745 O O . VAL A 1 98 ? 17.094 -6.293 -1.95 1 96.31 98 VAL A O 1
ATOM 748 N N . ASP A 1 99 ? 16.547 -5.41 0.069 1 94.19 99 ASP A N 1
ATOM 749 C CA . ASP A 1 99 ? 17.719 -6.047 0.649 1 94.19 99 ASP A CA 1
ATOM 750 C C . ASP A 1 99 ? 17.328 -7.195 1.574 1 94.19 99 ASP A C 1
ATOM 752 O O . ASP A 1 99 ? 18.172 -7.945 2.047 1 94.19 99 ASP A O 1
ATOM 756 N N . PHE A 1 100 ? 16.094 -7.352 1.852 1 95.62 100 PHE A N 1
ATOM 757 C CA . PHE A 1 100 ? 15.586 -8.445 2.67 1 95.62 100 PHE A CA 1
ATOM 758 C C . PHE A 1 100 ? 14.219 -8.914 2.17 1 95.62 100 PHE A C 1
ATOM 760 O O . PHE A 1 100 ? 13.367 -8.094 1.83 1 95.62 100 PHE A O 1
ATOM 767 N N . VAL A 1 101 ? 14.055 -10.195 2.029 1 96.69 101 VAL A N 1
ATOM 768 C CA . VAL A 1 101 ? 12.773 -10.805 1.709 1 96.69 101 VAL A CA 1
ATOM 769 C C . VAL A 1 101 ? 12.547 -12.031 2.594 1 96.69 101 VAL A C 1
ATOM 771 O O . VAL A 1 101 ? 13.438 -12.867 2.742 1 96.69 101 VAL A O 1
ATOM 774 N N . GLU A 1 102 ? 11.367 -12.18 3.139 1 96.19 102 GLU A N 1
ATOM 775 C CA . GLU A 1 102 ? 10.977 -13.359 3.91 1 96.19 102 GLU A CA 1
ATOM 776 C C . GLU A 1 102 ? 9.625 -13.891 3.459 1 96.19 102 GLU A C 1
ATOM 778 O O . GLU A 1 102 ? 8.664 -13.133 3.332 1 96.19 102 GLU A O 1
ATOM 783 N N . PHE A 1 103 ? 9.594 -15.172 3.15 1 96.19 103 PHE A N 1
ATOM 784 C CA . PHE A 1 103 ? 8.367 -15.867 2.781 1 96.19 103 PHE A CA 1
ATOM 785 C C . PHE A 1 103 ? 7.93 -16.812 3.891 1 96.19 103 PHE A C 1
ATOM 787 O O . PHE A 1 103 ? 8.742 -17.578 4.422 1 96.19 103 PHE A O 1
ATOM 794 N N . SER A 1 104 ? 6.664 -16.797 4.188 1 94.06 104 SER A N 1
ATOM 795 C CA . SER A 1 104 ? 6.152 -17.688 5.23 1 94.06 104 SER A CA 1
ATOM 796 C C . SER A 1 104 ? 4.73 -18.141 4.922 1 94.06 104 SER A C 1
ATOM 798 O O . SER A 1 104 ? 3.926 -17.359 4.395 1 94.06 104 SER A O 1
ATOM 800 N N . GLY A 1 105 ? 4.461 -19.359 5.359 1 94 105 GLY A N 1
ATOM 801 C CA . GLY A 1 105 ? 3.102 -19.875 5.246 1 94 105 GLY A CA 1
ATOM 802 C C . GLY A 1 105 ? 2.963 -20.969 4.207 1 94 105 GLY A C 1
ATOM 803 O O . GLY A 1 105 ? 3.947 -21.359 3.572 1 94 105 GLY A O 1
ATOM 804 N N . PRO A 1 106 ? 1.793 -21.469 3.998 1 93.69 106 PRO A N 1
ATOM 805 C CA . PRO A 1 106 ? 1.527 -22.656 3.197 1 93.69 106 PRO A CA 1
ATOM 806 C C . PRO A 1 106 ? 1.76 -22.438 1.705 1 93.69 106 PRO A C 1
ATOM 808 O O . PRO A 1 106 ? 1.841 -23.406 0.938 1 93.69 106 PRO A O 1
ATOM 811 N N . ALA A 1 107 ? 1.792 -21.266 1.251 1 93.62 107 ALA A N 1
ATOM 812 C CA . ALA A 1 107 ? 2.025 -21 -0.168 1 93.62 107 ALA A CA 1
ATOM 813 C C . ALA A 1 107 ? 3.469 -21.312 -0.553 1 93.62 107 ALA A C 1
ATOM 815 O O . ALA A 1 107 ? 3.791 -21.422 -1.738 1 93.62 107 ALA A O 1
ATOM 816 N N . PHE A 1 108 ? 4.258 -21.391 0.456 1 93.56 108 PHE A N 1
ATOM 817 C CA . PHE A 1 108 ? 5.691 -21.516 0.203 1 93.56 108 PHE A CA 1
ATOM 818 C C . PHE A 1 108 ? 6.238 -22.812 0.793 1 93.56 108 PHE A C 1
ATOM 820 O O . PHE A 1 108 ? 5.613 -23.406 1.665 1 93.56 108 PHE A O 1
ATOM 827 N N . PRO A 1 109 ? 7.34 -23.203 0.195 1 87.12 109 PRO A N 1
ATOM 828 C CA . PRO A 1 109 ? 7.949 -24.391 0.802 1 87.12 109 PRO A CA 1
ATOM 829 C C . PRO A 1 109 ? 8.219 -24.219 2.295 1 87.12 109 PRO A C 1
ATOM 831 O O . PRO A 1 109 ? 8.352 -23.078 2.775 1 87.12 109 PRO A O 1
ATOM 834 N N . GLU A 1 110 ? 8.031 -25.125 3.164 1 76.31 110 GLU A N 1
ATOM 835 C CA . GLU A 1 110 ? 7.984 -25.188 4.621 1 76.31 110 GLU A CA 1
ATOM 836 C C . GLU A 1 110 ? 9.016 -24.25 5.246 1 76.31 110 GLU A C 1
ATOM 838 O O . GLU A 1 110 ? 8.766 -23.641 6.293 1 76.31 110 GLU A O 1
ATOM 843 N N . ASP A 1 111 ? 10.219 -24.156 4.836 1 67.12 111 ASP A N 1
ATOM 844 C CA . ASP A 1 111 ? 11.156 -23.328 5.586 1 67.12 111 ASP A CA 1
ATOM 845 C C . ASP A 1 111 ? 11.109 -21.875 5.105 1 67.12 111 ASP A C 1
ATOM 847 O O . ASP A 1 111 ? 11.039 -21.609 3.904 1 67.12 111 ASP A O 1
ATOM 851 N N . SER A 1 112 ? 10.617 -21 6.156 1 61.84 112 SER A N 1
ATOM 852 C CA . SER A 1 112 ? 10.734 -19.594 5.832 1 61.84 112 SER A CA 1
ATOM 853 C C . SER A 1 112 ? 11.984 -19.312 5 1 61.84 112 SER A C 1
ATOM 855 O O . SER A 1 112 ? 13.07 -19.781 5.336 1 61.84 112 SER A O 1
ATOM 857 N N . LEU A 1 113 ? 11.695 -18.922 3.783 1 69.12 113 LEU A N 1
ATOM 858 C CA . LEU A 1 113 ? 12.852 -18.625 2.941 1 69.12 113 LEU A CA 1
ATOM 859 C C . LEU A 1 113 ? 13.219 -17.156 3.023 1 69.12 113 LEU A C 1
ATOM 861 O O . LEU A 1 113 ? 12.336 -16.281 3.004 1 69.12 113 LEU A O 1
ATOM 865 N N . ARG A 1 114 ? 14.414 -16.922 3.68 1 72.06 114 ARG A N 1
ATOM 866 C CA . ARG A 1 114 ? 14.992 -15.586 3.684 1 72.06 114 ARG A CA 1
ATOM 867 C C . ARG A 1 114 ? 16.047 -15.445 2.59 1 72.06 114 ARG A C 1
ATOM 869 O O . ARG A 1 114 ? 16.875 -16.328 2.398 1 72.06 114 ARG A O 1
ATOM 876 N N . ILE A 1 115 ? 15.641 -14.578 1.668 1 68.81 115 ILE A N 1
ATOM 877 C CA . ILE A 1 115 ? 16.641 -14.25 0.657 1 68.81 115 ILE A CA 1
ATOM 878 C C . ILE A 1 115 ? 17.219 -12.867 0.932 1 68.81 115 ILE A C 1
ATOM 880 O O . ILE A 1 115 ? 16.469 -11.906 1.163 1 68.81 115 ILE A O 1
ATOM 884 N N . GLU B 1 1 ? 21.812 14.25 20.516 1 30.48 1 GLU B N 1
ATOM 885 C CA . GLU B 1 1 ? 20.547 14.922 20.266 1 30.48 1 GLU B CA 1
ATOM 886 C C . GLU B 1 1 ? 19.719 14.172 19.234 1 30.48 1 GLU B C 1
ATOM 888 O O . GLU B 1 1 ? 20.219 13.805 18.172 1 30.48 1 GLU B O 1
ATOM 893 N N . ARG B 1 2 ? 18.828 13.32 19.594 1 40.88 2 ARG B N 1
ATOM 894 C CA . ARG B 1 2 ? 18.016 12.469 18.734 1 40.88 2 ARG B CA 1
ATOM 895 C C . ARG B 1 2 ? 17.453 13.273 17.562 1 40.88 2 ARG B C 1
ATOM 897 O O . ARG B 1 2 ? 16.812 14.305 17.766 1 40.88 2 ARG B O 1
ATOM 904 N N . GLY B 1 3 ? 18.078 13.477 16.516 1 45.75 3 GLY B N 1
ATOM 905 C CA . GLY B 1 3 ? 17.734 14.328 15.383 1 45.75 3 GLY B CA 1
ATOM 906 C C . GLY B 1 3 ? 16.234 14.422 15.164 1 45.75 3 GLY B C 1
ATOM 907 O O . GLY B 1 3 ? 15.453 13.758 15.852 1 45.75 3 GLY B O 1
ATOM 908 N N . PRO B 1 4 ? 15.742 15.422 14.227 1 52 4 PRO B N 1
ATOM 909 C CA . PRO B 1 4 ? 14.305 15.68 14.102 1 52 4 PRO B CA 1
ATOM 910 C C . PRO B 1 4 ? 13.477 14.398 14.078 1 52 4 PRO B C 1
ATOM 912 O O . PRO B 1 4 ? 13.922 13.383 13.539 1 52 4 PRO B O 1
ATOM 915 N N . ALA B 1 5 ? 12.594 14.273 15.094 1 59.69 5 ALA B N 1
ATOM 916 C CA . ALA B 1 5 ? 11.75 13.164 15.531 1 59.69 5 ALA B CA 1
ATOM 917 C C . ALA B 1 5 ? 11.031 12.531 14.344 1 59.69 5 ALA B C 1
ATOM 919 O O . ALA B 1 5 ? 10.367 13.219 13.57 1 59.69 5 ALA B O 1
ATOM 920 N N . THR B 1 6 ? 11.516 11.453 13.789 1 69.75 6 THR B N 1
ATOM 921 C CA . THR B 1 6 ? 10.961 10.656 12.703 1 69.75 6 THR B CA 1
ATOM 922 C C . THR B 1 6 ? 9.555 10.18 13.047 1 69.75 6 THR B C 1
ATOM 924 O O . THR B 1 6 ? 9.297 9.75 14.172 1 69.75 6 THR B O 1
ATOM 927 N N . ARG B 1 7 ? 8.641 10.664 12.219 1 83 7 ARG B N 1
ATOM 928 C CA . ARG B 1 7 ? 7.293 10.117 12.312 1 83 7 ARG B CA 1
ATOM 929 C C . ARG B 1 7 ? 7.109 8.945 11.352 1 83 7 ARG B C 1
ATOM 931 O O . ARG B 1 7 ? 7.758 8.883 10.305 1 83 7 ARG B O 1
ATOM 938 N N . PHE B 1 8 ? 6.301 7.977 11.852 1 83.31 8 PHE B N 1
ATOM 939 C CA . PHE B 1 8 ? 6.074 6.801 11.023 1 83.31 8 PHE B CA 1
ATOM 940 C C . PHE B 1 8 ? 4.633 6.75 10.539 1 83.31 8 PHE B C 1
ATOM 942 O O . PHE B 1 8 ? 3.736 7.301 11.18 1 83.31 8 PHE B O 1
ATOM 949 N N . PHE B 1 9 ? 4.562 6.27 9.438 1 91.25 9 PHE B N 1
ATOM 950 C CA . PHE B 1 9 ? 3.229 5.926 8.953 1 91.25 9 PHE B CA 1
ATOM 951 C C . PHE B 1 9 ? 3.225 4.539 8.312 1 91.25 9 PHE B C 1
ATOM 953 O O . PHE B 1 9 ? 4.266 4.055 7.867 1 91.25 9 PHE B O 1
ATOM 960 N N . ALA B 1 10 ? 2.059 3.936 8.367 1 95.06 10 ALA B N 1
ATOM 961 C CA . ALA B 1 10 ? 1.781 2.66 7.715 1 95.06 10 ALA B CA 1
ATOM 962 C C . ALA B 1 10 ? 0.496 2.73 6.898 1 95.06 10 ALA B C 1
ATOM 964 O O . ALA B 1 10 ? -0.523 3.238 7.371 1 95.06 10 ALA B O 1
ATOM 965 N N . VAL B 1 11 ? 0.629 2.334 5.691 1 96.75 11 VAL B N 1
ATOM 966 C CA . VAL B 1 11 ? -0.543 2.232 4.828 1 96.75 11 VAL B CA 1
ATOM 967 C C . VAL B 1 11 ? -0.814 0.769 4.492 1 96.75 11 VAL B C 1
ATOM 969 O O . VAL B 1 11 ? 0.115 0.006 4.219 1 96.75 11 VAL B O 1
ATOM 972 N N . ALA B 1 12 ? -2.072 0.439 4.496 1 97.38 12 ALA B N 1
ATOM 973 C CA . ALA B 1 12 ? -2.49 -0.91 4.125 1 97.38 12 ALA B CA 1
ATOM 974 C C . ALA B 1 12 ? -3.645 -0.872 3.131 1 97.38 12 ALA B C 1
ATOM 976 O O . ALA B 1 12 ? -4.527 -0.016 3.225 1 97.38 12 ALA B O 1
ATOM 977 N N . THR B 1 13 ? -3.613 -1.775 2.223 1 96 13 THR B N 1
ATOM 978 C CA . THR B 1 13 ? -4.676 -1.937 1.238 1 96 13 THR B CA 1
ATOM 979 C C . THR B 1 13 ? -5.121 -3.395 1.154 1 96 13 THR B C 1
ATOM 981 O O . THR B 1 13 ? -4.285 -4.297 1.066 1 96 13 THR B O 1
ATOM 984 N N . THR B 1 14 ? -6.391 -3.643 1.318 1 93.06 14 THR B N 1
ATOM 985 C CA . THR B 1 14 ? -6.996 -4.961 1.155 1 93.06 14 THR B CA 1
ATOM 986 C C . THR B 1 14 ? -7.898 -4.992 -0.075 1 93.06 14 THR B C 1
ATOM 988 O O . THR B 1 14 ? -8.867 -4.23 -0.162 1 93.06 14 THR B O 1
ATOM 991 N N . LEU B 1 15 ? -7.484 -5.852 -1.03 1 86.5 15 LEU B N 1
ATOM 992 C CA . LEU B 1 15 ? -8.25 -5.996 -2.264 1 86.5 15 LEU B CA 1
ATOM 993 C C . LEU B 1 15 ? -8.633 -7.453 -2.498 1 86.5 15 LEU B C 1
ATOM 995 O O . LEU B 1 15 ? -7.965 -8.359 -2.006 1 86.5 15 LEU B O 1
ATOM 999 N N . ALA B 1 16 ? -9.766 -7.637 -3.197 1 77.81 16 ALA B N 1
ATOM 1000 C CA . ALA B 1 16 ? -10.102 -8.969 -3.686 1 77.81 16 ALA B CA 1
ATOM 1001 C C . ALA B 1 16 ? -9.328 -9.297 -4.957 1 77.81 16 ALA B C 1
ATOM 1003 O O . ALA B 1 16 ? -9.156 -8.438 -5.828 1 77.81 16 ALA B O 1
ATOM 1004 N N . ALA B 1 17 ? -8.586 -10.344 -4.816 1 70.5 17 ALA B N 1
ATOM 1005 C CA . ALA B 1 17 ? -7.945 -10.789 -6.051 1 70.5 17 ALA B CA 1
ATOM 1006 C C . ALA B 1 17 ? -8.984 -11.219 -7.082 1 70.5 17 ALA B C 1
ATOM 1008 O O . ALA B 1 17 ? -9.812 -12.102 -6.812 1 70.5 17 ALA B O 1
ATOM 1009 N N . LYS B 1 18 ? -9.438 -10.141 -7.738 1 57.97 18 LYS B N 1
ATOM 1010 C CA . LYS B 1 18 ? -10.461 -10.523 -8.711 1 57.97 18 LYS B CA 1
ATOM 1011 C C . LYS B 1 18 ? -9.906 -11.523 -9.719 1 57.97 18 LYS B C 1
ATOM 1013 O O . LYS B 1 18 ? -8.719 -11.492 -10.039 1 57.97 18 LYS B O 1
ATOM 1018 N N . ALA B 1 19 ? -10.398 -12.492 -9.695 1 52.44 19 ALA B N 1
ATOM 1019 C CA . ALA B 1 19 ? -10.125 -13.398 -10.805 1 52.44 19 ALA B CA 1
ATOM 1020 C C . ALA B 1 19 ? -9.898 -12.633 -12.102 1 52.44 19 ALA B C 1
ATOM 1022 O O . ALA B 1 19 ? -10.398 -11.516 -12.266 1 52.44 19 ALA B O 1
ATOM 1023 N N . TYR B 1 20 ? -8.562 -12.906 -12.969 1 43.5 20 TYR B N 1
ATOM 1024 C CA . TYR B 1 20 ? -7.965 -12.484 -14.227 1 43.5 20 TYR B CA 1
ATOM 1025 C C . TYR B 1 20 ? -8.977 -11.758 -15.102 1 43.5 20 TYR B C 1
ATOM 1027 O O . TYR B 1 20 ? -8.633 -10.82 -15.82 1 43.5 20 TYR B O 1
ATOM 1035 N N . MET B 1 21 ? -10.195 -12.055 -15.25 1 40.72 21 MET B N 1
ATOM 1036 C CA . MET B 1 21 ? -11.125 -11.719 -16.328 1 40.72 21 MET B CA 1
ATOM 1037 C C . MET B 1 21 ? -12.367 -11.016 -15.773 1 40.72 21 MET B C 1
ATOM 1039 O O . MET B 1 21 ? -13.414 -11 -16.422 1 40.72 21 MET B O 1
ATOM 1043 N N . SER B 1 22 ? -12.445 -10.742 -14.508 1 47.81 22 SER B N 1
ATOM 1044 C CA . SER B 1 22 ? -13.781 -10.18 -14.32 1 47.81 22 SER B CA 1
ATOM 1045 C C . SER B 1 22 ? -13.781 -8.672 -14.547 1 47.81 22 SER B C 1
ATOM 1047 O O . SER B 1 22 ? -12.852 -7.973 -14.125 1 47.81 22 SER B O 1
ATOM 1049 N N . ASP B 1 23 ? -14.305 -8.227 -15.656 1 49.28 23 ASP B N 1
ATOM 1050 C CA . ASP B 1 23 ? -14.633 -6.867 -16.094 1 49.28 23 ASP B CA 1
ATOM 1051 C C . ASP B 1 23 ? -15.188 -6.039 -14.93 1 49.28 23 ASP B C 1
ATOM 1053 O O . ASP B 1 23 ? -15.641 -4.91 -15.125 1 49.28 23 ASP B O 1
ATOM 1057 N N . ARG B 1 24 ? -15.297 -6.645 -13.789 1 56.69 24 ARG B N 1
ATOM 1058 C CA . ARG B 1 24 ? -16.172 -5.953 -12.844 1 56.69 24 ARG B CA 1
ATOM 1059 C C . ARG B 1 24 ? -15.367 -5 -11.961 1 56.69 24 ARG B C 1
ATOM 1061 O O . ARG B 1 24 ? -14.156 -5.168 -11.789 1 56.69 24 ARG B O 1
ATOM 1068 N N . GLU B 1 25 ? -15.984 -3.916 -11.609 1 63.84 25 GLU B N 1
ATOM 1069 C CA . GLU B 1 25 ? -15.57 -3.01 -10.539 1 63.84 25 GLU B CA 1
ATOM 1070 C C . GLU B 1 25 ? -15.055 -3.783 -9.328 1 63.84 25 GLU B C 1
ATOM 1072 O O . GLU B 1 25 ? -15.633 -4.801 -8.945 1 63.84 25 GLU B O 1
ATOM 1077 N N . CYS B 1 26 ? -13.758 -3.455 -9.055 1 82.56 26 CYS B N 1
ATOM 1078 C CA . CYS B 1 26 ? -13.164 -4.047 -7.855 1 82.56 26 CYS B CA 1
ATOM 1079 C C . CYS B 1 26 ? -13.25 -3.086 -6.676 1 82.56 26 CYS B C 1
ATOM 1081 O O . CYS B 1 26 ? -13.133 -1.872 -6.848 1 82.56 26 CYS B O 1
ATOM 1083 N N . GLU B 1 27 ? -13.664 -3.635 -5.527 1 89.31 27 GLU B N 1
ATOM 1084 C CA . GLU B 1 27 ? -13.703 -2.852 -4.297 1 89.31 27 GLU B CA 1
ATOM 1085 C C . GLU B 1 27 ? -12.539 -3.209 -3.377 1 89.31 27 GLU B C 1
ATOM 1087 O O . GLU B 1 27 ? -11.977 -4.301 -3.477 1 89.31 27 GLU B O 1
ATOM 1092 N N . GLY B 1 28 ? -12.195 -2.24 -2.57 1 92 28 GLY B N 1
ATOM 1093 C CA . GLY B 1 28 ? -11.117 -2.455 -1.615 1 92 28 GLY B CA 1
ATOM 1094 C C . GLY B 1 28 ? -11.172 -1.505 -0.435 1 92 28 GLY B C 1
ATOM 1095 O O . GLY B 1 28 ? -12.039 -0.629 -0.373 1 92 28 GLY B O 1
ATOM 1096 N N . TRP B 1 29 ? -10.383 -1.852 0.549 1 95.38 29 TRP B N 1
ATOM 1097 C CA . TRP B 1 29 ? -10.203 -1.027 1.74 1 95.38 29 TRP B CA 1
ATOM 1098 C C . TRP B 1 29 ? -8.781 -0.479 1.812 1 95.38 29 TRP B C 1
ATOM 1100 O O . TRP B 1 29 ? -7.816 -1.196 1.536 1 95.38 29 TRP B O 1
ATOM 1110 N N . VAL B 1 30 ? -8.648 0.81 2.002 1 96.81 30 VAL B N 1
ATOM 1111 C CA . VAL B 1 30 ? -7.359 1.438 2.252 1 96.81 30 VAL B CA 1
ATOM 1112 C C . VAL B 1 30 ? -7.34 2.043 3.652 1 96.81 30 VAL B C 1
ATOM 1114 O O . VAL B 1 30 ? -8.297 2.703 4.062 1 96.81 30 VAL B O 1
ATOM 1117 N N . GLY B 1 31 ? -6.285 1.82 4.34 1 97.5 31 GLY B N 1
ATOM 1118 C CA . GLY B 1 31 ? -6.121 2.375 5.676 1 97.5 31 GLY B CA 1
ATOM 1119 C C . GLY B 1 31 ? -4.738 2.949 5.918 1 97.5 31 GLY B C 1
ATOM 1120 O O . GLY B 1 31 ? -3.764 2.512 5.305 1 97.5 31 GLY B O 1
ATOM 1121 N N . MET B 1 32 ? -4.719 3.828 6.836 1 97.56 32 MET B N 1
ATOM 1122 C CA . MET B 1 32 ? -3.443 4.398 7.258 1 97.56 32 MET B CA 1
ATOM 1123 C C . MET B 1 32 ? -3.414 4.613 8.766 1 97.56 32 MET B C 1
ATOM 1125 O O . MET B 1 32 ? -4.395 5.07 9.352 1 97.56 32 MET B O 1
ATOM 1129 N N . THR B 1 33 ? -2.377 4.172 9.398 1 96.5 33 THR B N 1
ATOM 1130 C CA . THR B 1 33 ? -2.021 4.535 10.766 1 96.5 33 THR B CA 1
ATOM 1131 C C . THR B 1 33 ? -0.80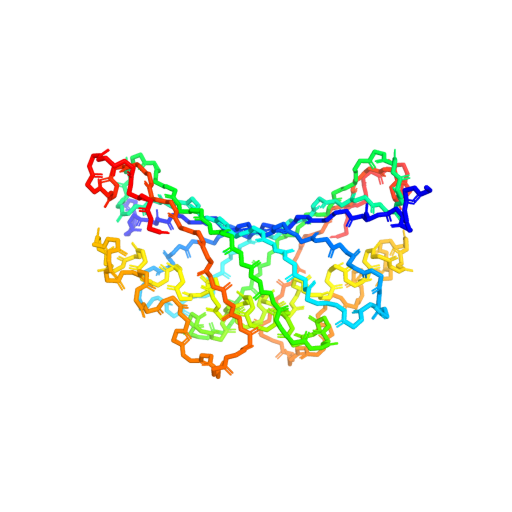8 5.457 10.781 1 96.5 33 THR B C 1
ATOM 1133 O O . THR B 1 33 ? 0.171 5.219 10.078 1 96.5 33 THR B O 1
ATOM 1136 N N . TYR B 1 34 ? -0.861 6.586 11.539 1 94.56 34 TYR B N 1
ATOM 1137 C CA . TYR B 1 34 ? 0.255 7.523 11.5 1 94.56 34 TYR B CA 1
ATOM 1138 C C . TYR B 1 34 ? 0.304 8.359 12.773 1 94.56 34 TYR B C 1
ATOM 1140 O O . TYR B 1 34 ? -0.676 8.43 13.516 1 94.56 34 TYR B O 1
ATOM 1148 N N . GLN B 1 35 ? 1.452 8.781 12.984 1 91.69 35 GLN B N 1
ATOM 1149 C CA . GLN B 1 35 ? 1.665 9.773 14.031 1 91.69 35 GLN B CA 1
ATOM 1150 C C . GLN B 1 35 ? 1.75 11.18 13.445 1 91.69 35 GLN B C 1
ATOM 1152 O O . GLN B 1 35 ? 2.658 11.484 12.672 1 91.69 35 GLN B O 1
ATOM 1157 N N . HIS B 1 36 ? 0.849 12.078 13.883 1 89.31 36 HIS B N 1
ATOM 1158 C CA . HIS B 1 36 ? 0.851 13.43 13.336 1 89.31 36 HIS B CA 1
ATOM 1159 C C . HIS B 1 36 ? 1.976 14.266 13.945 1 89.31 36 HIS B C 1
ATOM 1161 O O . HIS B 1 36 ? 2.336 15.312 13.398 1 89.31 36 HIS B O 1
ATOM 1167 N N . LYS B 1 37 ? 2.494 13.922 15.07 1 86.62 37 LYS B N 1
ATOM 1168 C CA . LYS B 1 37 ? 3.703 14.484 15.664 1 86.62 37 LYS B CA 1
ATOM 1169 C C . LYS B 1 37 ? 4.469 13.43 16.469 1 86.62 37 LYS B C 1
ATOM 1171 O O . LYS B 1 37 ? 3.877 12.461 16.953 1 86.62 37 LYS B O 1
ATOM 1176 N N . ALA B 1 38 ? 5.785 13.68 16.531 1 83.38 38 ALA B N 1
ATOM 1177 C CA . ALA B 1 38 ? 6.617 12.734 17.266 1 83.38 38 ALA B CA 1
ATOM 1178 C C .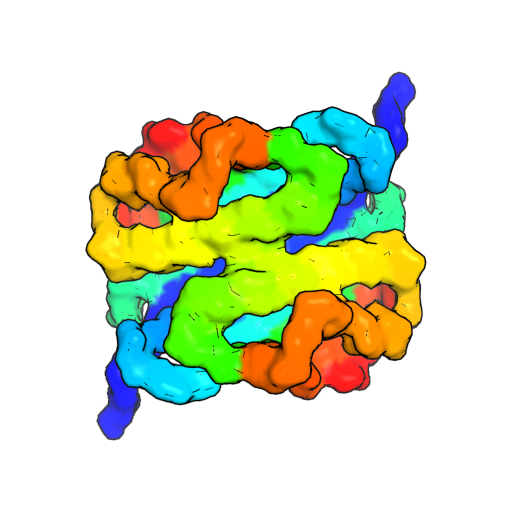 ALA B 1 38 ? 6.082 12.516 18.688 1 83.38 38 ALA B C 1
ATOM 1180 O O . ALA B 1 38 ? 5.801 13.477 19.391 1 83.38 38 ALA B O 1
ATOM 1181 N N . GLY B 1 39 ? 5.848 11.312 19.016 1 86.31 39 GLY B N 1
ATOM 1182 C CA . GLY B 1 39 ? 5.426 10.992 20.375 1 86.31 39 GLY B CA 1
ATOM 1183 C C . GLY B 1 39 ? 3.92 10.938 20.531 1 86.31 39 GLY B C 1
ATOM 1184 O O . GLY B 1 39 ? 3.414 10.5 21.562 1 86.31 39 GLY B O 1
ATOM 1185 N N . ALA B 1 40 ? 3.219 11.406 19.594 1 89.25 40 ALA B N 1
ATOM 1186 C CA . ALA B 1 40 ? 1.76 11.367 19.688 1 89.25 40 ALA B CA 1
ATOM 1187 C C . ALA B 1 40 ? 1.235 9.945 19.578 1 89.25 40 ALA B C 1
ATOM 1189 O O . ALA B 1 40 ? 1.895 9.07 19 1 89.25 40 ALA B O 1
ATOM 1190 N N . LYS B 1 41 ? 0.043 9.711 20.203 1 93.06 41 LYS B N 1
ATOM 1191 C CA . LYS B 1 41 ? -0.675 8.477 19.906 1 93.06 41 LYS B CA 1
ATOM 1192 C C . LYS B 1 41 ? -1.062 8.398 18.438 1 93.06 41 LYS B C 1
ATOM 1194 O O . LYS B 1 41 ? -1.349 9.422 17.812 1 93.06 41 LYS B O 1
ATOM 1199 N N . PRO B 1 42 ? -1.05 7.246 17.922 1 94.25 42 PRO B N 1
ATOM 1200 C CA . PRO B 1 42 ? -1.372 7.113 16.5 1 94.25 42 PRO B CA 1
ATOM 1201 C C . PRO B 1 42 ? -2.828 7.453 16.188 1 94.25 42 PRO B C 1
ATOM 1203 O O . PRO B 1 42 ? -3.701 7.285 17.047 1 94.25 42 PRO B O 1
ATOM 1206 N N . SER B 1 43 ? -3.061 8 15.094 1 95.44 43 SER B N 1
ATOM 1207 C CA . SER B 1 43 ? -4.379 8.188 14.5 1 95.44 43 SER B CA 1
ATOM 1208 C C . SER B 1 43 ? -4.562 7.289 13.273 1 95.44 43 SER B C 1
ATOM 1210 O O . SER B 1 43 ? -3.59 6.75 12.742 1 95.44 43 SER B O 1
ATOM 1212 N N . THR B 1 44 ? -5.82 7.066 12.883 1 96.38 44 THR B N 1
ATOM 1213 C CA . THR B 1 44 ? -6.098 6.184 11.758 1 96.38 44 THR B CA 1
ATOM 1214 C C . THR B 1 44 ? -7.086 6.832 10.789 1 96.38 44 THR B C 1
ATOM 1216 O O . THR B 1 44 ? -7.918 7.648 11.195 1 96.38 44 THR B O 1
ATOM 1219 N N . VAL B 1 45 ? -6.883 6.543 9.531 1 97.25 45 VAL B N 1
ATOM 1220 C CA . VAL B 1 45 ? -7.844 6.84 8.469 1 97.25 45 VAL B CA 1
ATOM 1221 C C . VAL B 1 45 ? -8.203 5.555 7.73 1 97.25 45 VAL B C 1
ATOM 1223 O O . VAL B 1 45 ? -7.32 4.773 7.359 1 97.25 45 VAL B O 1
ATOM 1226 N N . GLN B 1 46 ? -9.469 5.34 7.551 1 97.56 46 GLN B N 1
ATOM 1227 C CA . GLN B 1 46 ? -9.953 4.18 6.809 1 97.56 46 GLN B CA 1
ATOM 1228 C C . GLN B 1 46 ? -10.844 4.605 5.645 1 97.56 46 GLN B C 1
ATOM 1230 O O . GLN B 1 46 ? -11.742 5.434 5.812 1 97.56 46 GLN B O 1
ATOM 1235 N N . LEU B 1 47 ? -10.594 4 4.531 1 97.81 47 LEU B N 1
ATOM 1236 C CA . LEU B 1 47 ? -11.328 4.309 3.309 1 97.81 47 LEU B CA 1
ATOM 1237 C C . LEU B 1 47 ? -11.867 3.037 2.662 1 97.81 47 LEU B C 1
ATOM 1239 O O . LEU B 1 47 ? -11.18 2.016 2.623 1 97.81 47 LEU B O 1
ATOM 1243 N N . HIS B 1 48 ? -13.102 3.072 2.207 1 96.94 48 HIS B N 1
ATOM 1244 C CA . HIS B 1 48 ? -13.594 2.121 1.215 1 96.94 48 HIS B CA 1
ATOM 1245 C C . HIS B 1 48 ? -13.523 2.705 -0.192 1 96.94 48 HIS B C 1
ATOM 1247 O O . HIS B 1 48 ? -13.945 3.842 -0.419 1 96.94 48 HIS B O 1
ATOM 1253 N N . VAL B 1 49 ? -12.961 1.939 -1.128 1 95.5 49 VAL B N 1
ATOM 1254 C CA . VAL B 1 49 ? -12.742 2.463 -2.473 1 95.5 49 VAL B CA 1
ATOM 1255 C C . VAL B 1 49 ? -13.312 1.492 -3.504 1 95.5 49 VAL B C 1
ATOM 1257 O O . VAL B 1 49 ? -13.352 0.282 -3.273 1 95.5 49 VAL B O 1
ATOM 1260 N N . ARG B 1 50 ? -13.758 2.066 -4.582 1 93.06 50 ARG B N 1
ATOM 1261 C CA . ARG B 1 50 ? -14.141 1.328 -5.781 1 93.06 50 ARG B CA 1
ATOM 1262 C C . ARG B 1 50 ? -13.227 1.665 -6.953 1 93.06 50 ARG B C 1
ATOM 1264 O O . ARG B 1 50 ? -13.062 2.836 -7.305 1 93.06 50 ARG B O 1
ATOM 1271 N N . MET B 1 51 ? -12.586 0.658 -7.43 1 92.56 51 MET B N 1
ATOM 1272 C CA . MET B 1 51 ? -11.672 0.833 -8.547 1 92.56 51 MET B CA 1
ATOM 1273 C C . MET B 1 51 ? -12.367 0.552 -9.875 1 92.56 51 MET B C 1
ATOM 1275 O O . MET B 1 51 ? -12.906 -0.536 -10.078 1 92.56 51 MET B O 1
ATOM 1279 N N . CYS B 1 52 ? -12.25 1.498 -10.844 1 91.38 52 CYS B N 1
ATOM 1280 C CA . CYS B 1 52 ? -13.039 1.431 -12.062 1 91.38 52 CYS B CA 1
ATOM 1281 C C . CYS B 1 52 ? -12.164 1.129 -13.273 1 91.38 52 CYS B C 1
ATOM 1283 O O . CYS B 1 52 ? -12.664 0.959 -14.383 1 91.38 52 CYS B O 1
ATOM 1285 N N . ASP B 1 53 ? -10.852 1.089 -13.023 1 89.5 53 ASP B N 1
ATOM 1286 C CA . ASP B 1 53 ? -9.938 0.72 -14.102 1 89.5 53 ASP B CA 1
ATOM 1287 C C . ASP B 1 53 ? -10.133 -0.738 -14.516 1 89.5 53 ASP B C 1
ATOM 1289 O O . ASP B 1 53 ? -10.602 -1.555 -13.719 1 89.5 53 ASP B O 1
ATOM 1293 N N . ASP B 1 54 ? -9.672 -1.046 -15.695 1 86.88 54 ASP B N 1
ATOM 1294 C CA . ASP B 1 54 ? -9.977 -2.371 -16.219 1 86.88 54 ASP B CA 1
ATOM 1295 C C . ASP B 1 54 ? -8.789 -3.312 -16.062 1 86.88 54 ASP B C 1
ATOM 1297 O O . ASP B 1 54 ? -8.867 -4.488 -16.422 1 86.88 54 ASP B O 1
ATOM 1301 N N . THR B 1 55 ? -7.699 -2.828 -15.648 1 84.56 55 THR B N 1
ATOM 1302 C CA . THR B 1 55 ? -6.539 -3.691 -15.461 1 84.56 55 THR B CA 1
ATOM 1303 C C . THR B 1 55 ? -5.996 -3.566 -14.039 1 84.56 55 THR B C 1
ATOM 1305 O O . THR B 1 55 ? -6.066 -2.494 -13.438 1 84.56 55 THR B O 1
ATOM 1308 N N . ALA B 1 56 ? -5.434 -4.645 -13.547 1 82.62 56 ALA B N 1
ATOM 1309 C CA . ALA B 1 56 ? -4.809 -4.656 -12.227 1 82.62 56 ALA B CA 1
ATOM 1310 C C . ALA B 1 56 ? -3.697 -3.617 -12.133 1 82.62 56 ALA B C 1
ATOM 1312 O O . ALA B 1 56 ? -3.516 -2.984 -11.086 1 82.62 56 ALA B O 1
ATOM 1313 N N . LYS B 1 57 ? -2.975 -3.471 -13.203 1 83.94 57 LYS B N 1
ATOM 1314 C CA . LYS B 1 57 ? -1.891 -2.494 -13.227 1 83.94 57 LYS B CA 1
ATOM 1315 C C . LYS B 1 57 ? -2.42 -1.078 -13.016 1 83.94 57 LYS B C 1
ATOM 1317 O O . LYS B 1 57 ? -1.897 -0.331 -12.188 1 83.94 57 LYS B O 1
ATOM 1322 N N . ALA B 1 58 ? -3.457 -0.751 -13.82 1 87.06 58 ALA B N 1
ATOM 1323 C CA . ALA B 1 58 ? -4.047 0.58 -13.703 1 87.06 58 ALA B CA 1
ATOM 1324 C C . ALA B 1 58 ? -4.656 0.793 -12.32 1 87.06 58 ALA B C 1
ATOM 1326 O O . ALA B 1 58 ? -4.566 1.888 -11.758 1 87.06 58 ALA B O 1
ATOM 1327 N N . GLN B 1 59 ? -5.297 -0.214 -11.773 1 87.5 59 GLN B N 1
ATOM 1328 C CA . GLN B 1 59 ? -5.848 -0.145 -10.422 1 87.5 59 GLN B CA 1
ATOM 1329 C C . GLN B 1 59 ? -4.746 0.099 -9.391 1 87.5 59 GLN B C 1
ATOM 1331 O O . GLN B 1 59 ? -4.875 0.972 -8.531 1 87.5 59 GLN B O 1
ATOM 1336 N N . GLY B 1 60 ? -3.646 -0.624 -9.469 1 86.38 60 GLY B N 1
ATOM 1337 C CA . GLY B 1 60 ? -2.508 -0.443 -8.586 1 86.38 60 GLY B CA 1
ATOM 1338 C C . GLY B 1 60 ? -1.93 0.959 -8.633 1 86.38 60 GLY B C 1
ATOM 1339 O O . GLY B 1 60 ? -1.583 1.531 -7.598 1 86.38 60 GLY B O 1
ATOM 1340 N N . GLU B 1 61 ? -1.854 1.479 -9.812 1 87.5 61 GLU B N 1
ATOM 1341 C CA . GLU B 1 61 ? -1.375 2.85 -9.969 1 87.5 61 GLU B CA 1
ATOM 1342 C C . GLU B 1 61 ? -2.293 3.842 -9.258 1 87.5 61 GLU B C 1
ATOM 1344 O O . GLU B 1 61 ? -1.822 4.734 -8.555 1 87.5 61 GLU B O 1
ATOM 1349 N N . ALA B 1 62 ? -3.549 3.721 -9.523 1 91.75 62 ALA B N 1
ATOM 1350 C CA . ALA B 1 62 ? -4.523 4.617 -8.914 1 91.75 62 ALA B CA 1
ATOM 1351 C C . ALA B 1 62 ? -4.465 4.531 -7.387 1 91.75 62 ALA B C 1
ATOM 1353 O O . ALA B 1 62 ? -4.461 5.551 -6.699 1 91.75 62 ALA B O 1
ATOM 1354 N N . ILE B 1 63 ? -4.352 3.361 -6.895 1 91.88 63 ILE B N 1
ATOM 1355 C CA . ILE B 1 63 ? -4.277 3.143 -5.453 1 91.88 63 ILE B CA 1
ATOM 1356 C C . ILE B 1 63 ? -2.982 3.744 -4.91 1 91.88 63 ILE B C 1
ATOM 1358 O O . ILE B 1 63 ? -2.967 4.309 -3.812 1 91.88 63 ILE B O 1
ATOM 1362 N N . GLY B 1 64 ? -1.898 3.518 -5.637 1 90.12 64 GLY B N 1
ATOM 1363 C CA . GLY B 1 64 ? -0.634 4.117 -5.246 1 90.12 64 GLY B CA 1
ATOM 1364 C C . GLY B 1 64 ? -0.706 5.629 -5.117 1 90.12 64 GLY B C 1
ATOM 1365 O O . GLY B 1 64 ? -0.184 6.199 -4.156 1 90.12 64 GLY B O 1
ATOM 1366 N N . ILE B 1 65 ? -1.363 6.25 -6.035 1 92.25 65 ILE B N 1
ATOM 1367 C CA . ILE B 1 65 ? -1.54 7.699 -5.996 1 92.25 65 ILE B CA 1
ATOM 1368 C C . ILE B 1 65 ? -2.395 8.086 -4.793 1 92.25 65 ILE B C 1
ATOM 1370 O O . ILE B 1 65 ? -2.062 9.023 -4.062 1 92.25 65 ILE B O 1
ATOM 1374 N N . LEU B 1 66 ? -3.471 7.387 -4.586 1 95.06 66 LEU B N 1
ATOM 1375 C CA . LEU B 1 66 ? -4.32 7.637 -3.426 1 95.06 66 LEU B CA 1
ATOM 1376 C C . LEU B 1 66 ? -3.52 7.52 -2.133 1 95.06 66 LEU B C 1
ATOM 1378 O O . LEU B 1 66 ? -3.648 8.359 -1.24 1 95.06 66 LEU B O 1
ATOM 1382 N N . GLY B 1 67 ? -2.742 6.445 -1.992 1 94.12 67 GLY B N 1
ATOM 1383 C CA . GLY B 1 67 ? -1.914 6.258 -0.812 1 94.12 67 GLY B CA 1
ATOM 1384 C C . GLY B 1 67 ? -0.971 7.418 -0.555 1 94.12 67 GLY B C 1
ATOM 1385 O O . GLY B 1 67 ? -0.854 7.891 0.578 1 94.12 67 GLY B O 1
ATOM 1386 N N . THR B 1 68 ? -0.353 7.859 -1.6 1 91.12 68 THR B N 1
ATOM 1387 C CA . THR B 1 68 ? 0.563 8.992 -1.491 1 91.12 68 THR B CA 1
ATOM 1388 C C . THR B 1 68 ? -0.18 10.25 -1.054 1 91.12 68 THR B C 1
ATOM 1390 O O . THR B 1 68 ? 0.3 10.992 -0.196 1 91.12 68 THR B O 1
ATOM 1393 N N . ASN B 1 69 ? -1.302 10.484 -1.648 1 93.88 69 ASN B N 1
ATOM 1394 C CA . ASN B 1 69 ? -2.094 11.648 -1.261 1 93.88 69 ASN B CA 1
ATOM 1395 C C . ASN B 1 69 ? -2.502 11.586 0.208 1 93.88 69 ASN B C 1
ATOM 1397 O O . ASN B 1 69 ? -2.432 12.586 0.92 1 93.88 69 ASN B O 1
ATOM 1401 N N . LEU B 1 70 ? -2.908 10.422 0.59 1 95.69 70 LEU B N 1
ATOM 1402 C CA . LEU B 1 70 ? -3.334 10.219 1.972 1 95.69 70 LEU B CA 1
ATOM 1403 C C . LEU B 1 70 ? -2.209 10.57 2.941 1 95.69 70 LEU B C 1
ATOM 1405 O O . LEU B 1 70 ? -2.422 11.305 3.906 1 95.69 70 LEU B O 1
ATOM 1409 N N . VAL B 1 71 ? -1.045 10.094 2.662 1 92.31 71 VAL B N 1
ATOM 1410 C CA . VAL B 1 71 ? 0.115 10.344 3.514 1 92.31 71 VAL B CA 1
ATOM 1411 C C . VAL B 1 71 ? 0.427 11.836 3.541 1 92.31 71 VAL B C 1
ATOM 1413 O O . VAL B 1 71 ? 0.621 12.414 4.613 1 92.31 71 VAL B O 1
ATOM 1416 N N . TYR B 1 72 ? 0.43 12.43 2.418 1 91.12 72 TYR B N 1
ATOM 1417 C CA . TYR B 1 72 ? 0.73 13.852 2.314 1 91.12 72 TYR B CA 1
ATOM 1418 C C . TYR B 1 72 ? -0.295 14.688 3.076 1 91.12 72 TYR B C 1
ATOM 1420 O O . TYR B 1 72 ? 0.068 15.539 3.887 1 91.12 72 TYR B O 1
ATOM 1428 N N . LEU B 1 73 ? -1.487 14.477 2.787 1 94.25 73 LEU B N 1
ATOM 1429 C CA . LEU B 1 73 ? -2.562 15.273 3.355 1 94.25 73 LEU B CA 1
ATOM 1430 C C . LEU B 1 73 ? -2.613 15.117 4.871 1 94.25 73 LEU B C 1
ATOM 1432 O O . LEU B 1 73 ? -2.744 16.109 5.598 1 94.25 73 LEU B O 1
ATOM 1436 N N . CYS B 1 74 ? -2.461 13.906 5.398 1 93.81 74 CYS B N 1
ATOM 1437 C CA . CYS B 1 74 ? -2.533 13.672 6.836 1 93.81 74 CYS B CA 1
ATOM 1438 C C . CYS B 1 74 ? -1.324 14.266 7.547 1 93.81 74 CYS B C 1
ATOM 1440 O O . CYS B 1 74 ? -1.375 14.539 8.75 1 93.81 74 CYS B O 1
ATOM 1442 N N . ASN B 1 75 ? -0.286 14.43 6.801 1 89.19 75 ASN B N 1
ATOM 1443 C CA .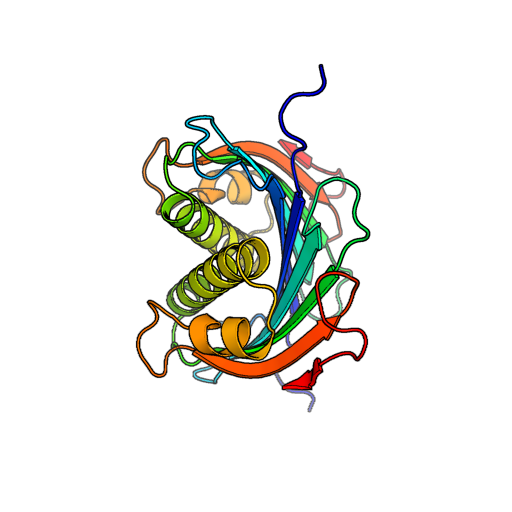 ASN B 1 75 ? 0.891 15.047 7.395 1 89.19 75 ASN B CA 1
ATOM 1444 C C . ASN B 1 75 ? 0.745 16.562 7.469 1 89.19 75 ASN B C 1
ATOM 1446 O O . ASN B 1 75 ? 1.307 17.203 8.359 1 89.19 75 ASN B O 1
ATOM 1450 N N . PHE B 1 76 ? -0.079 17.094 6.633 1 90.56 76 PHE B N 1
ATOM 1451 C CA . PHE B 1 76 ? -0.057 18.547 6.547 1 90.56 76 PHE B CA 1
ATOM 1452 C C . PHE B 1 76 ? -1.422 19.125 6.895 1 90.56 76 PHE B C 1
ATOM 1454 O O . PHE B 1 76 ? -1.537 20.328 7.184 1 90.56 76 PHE B O 1
ATOM 1461 N N . ALA B 1 77 ? -2.42 18.375 6.797 1 92.31 77 ALA B N 1
ATOM 1462 C CA . ALA B 1 77 ? -3.764 18.844 7.109 1 92.31 77 ALA B CA 1
ATOM 1463 C C . ALA B 1 77 ? -4.344 18.109 8.312 1 92.31 77 ALA B C 1
ATOM 1465 O O . ALA B 1 77 ? -3.973 16.969 8.586 1 92.31 77 ALA B O 1
ATOM 1466 N N . ARG B 1 78 ? -5.242 18.797 9.023 1 91.56 78 ARG B N 1
ATOM 1467 C CA . ARG B 1 78 ? -5.879 18.203 10.195 1 91.56 78 ARG B CA 1
ATOM 1468 C C . ARG B 1 78 ? -7.395 18.188 10.047 1 91.56 78 ARG B C 1
ATOM 1470 O O . ARG B 1 78 ? -8.102 17.594 10.859 1 91.56 78 ARG B O 1
ATOM 1477 N N . ASP B 1 79 ? -7.855 18.766 9.109 1 92.94 79 ASP B N 1
ATOM 1478 C CA . ASP B 1 79 ? -9.289 18.859 8.875 1 92.94 79 ASP B CA 1
ATOM 1479 C C . ASP B 1 79 ? -9.766 17.75 7.953 1 92.94 79 ASP B C 1
ATOM 1481 O O . ASP B 1 79 ? -9.414 17.719 6.77 1 92.94 79 ASP B O 1
ATOM 1485 N N . PRO B 1 80 ? -10.648 16.859 8.445 1 94.69 80 PRO B N 1
ATOM 1486 C CA . PRO B 1 80 ? -11.125 15.719 7.645 1 94.69 80 PRO B CA 1
ATOM 1487 C C . PRO B 1 80 ? -11.781 16.156 6.34 1 94.69 80 PRO B C 1
ATOM 1489 O O . PRO B 1 80 ? -11.672 15.469 5.324 1 94.69 80 PRO B O 1
ATOM 1492 N N . VAL B 1 81 ? -12.477 17.281 6.379 1 93.5 81 VAL B N 1
ATOM 1493 C CA . VAL B 1 81 ? -13.148 17.766 5.18 1 93.5 81 VAL B CA 1
ATOM 1494 C C . VAL B 1 81 ? -12.117 18.125 4.117 1 93.5 81 VAL B C 1
ATOM 1496 O O . VAL B 1 81 ? -12.258 17.766 2.947 1 93.5 81 VAL B O 1
ATOM 1499 N N . VAL B 1 82 ? -11.086 18.797 4.5 1 94.69 82 VAL B N 1
ATOM 1500 C CA . VAL B 1 82 ? -10.008 19.172 3.592 1 94.69 82 VAL B CA 1
ATOM 1501 C C . VAL B 1 82 ? -9.312 17.922 3.055 1 94.69 82 VAL B C 1
ATOM 1503 O O . VAL B 1 82 ? -9.133 17.781 1.843 1 94.69 82 VAL B O 1
ATOM 1506 N N . ILE B 1 83 ? -8.953 17.016 3.941 1 96.25 83 ILE B N 1
ATOM 1507 C CA . ILE B 1 83 ? -8.242 15.812 3.547 1 96.25 83 ILE B CA 1
ATOM 1508 C C . ILE B 1 83 ? -9.078 15.031 2.533 1 96.25 83 ILE B C 1
ATOM 1510 O O . ILE B 1 83 ? -8.594 14.688 1.451 1 96.25 83 ILE B O 1
ATOM 1514 N N . THR B 1 84 ? -10.375 14.875 2.82 1 96.38 84 THR B N 1
ATOM 1515 C CA . THR B 1 84 ? -11.258 14.078 1.974 1 96.38 84 THR B CA 1
ATOM 1516 C C . THR B 1 84 ? -11.406 14.719 0.595 1 96.38 84 THR B C 1
ATOM 1518 O O . THR B 1 84 ? -11.461 14.016 -0.417 1 96.38 84 THR B O 1
ATOM 1521 N N . SER B 1 85 ? -11.367 16 0.518 1 96 85 SER B N 1
ATOM 1522 C CA . SER B 1 85 ? -11.617 16.734 -0.721 1 96 85 SER B CA 1
ATOM 1523 C C . SER B 1 85 ? -10.461 16.578 -1.699 1 96 85 SER B C 1
ATOM 1525 O O . SER B 1 85 ? -10.641 16.719 -2.91 1 96 85 SER B O 1
ATOM 1527 N N . PHE B 1 86 ? -9.305 16.188 -1.188 1 96.56 86 PHE B N 1
ATOM 1528 C CA . PHE B 1 86 ? -8.117 16.219 -2.041 1 96.56 86 PHE B CA 1
ATOM 1529 C C . PHE B 1 86 ? -7.543 14.812 -2.197 1 96.56 86 PHE B C 1
ATOM 1531 O O . PHE B 1 86 ? -6.469 14.633 -2.775 1 96.56 86 PHE B O 1
ATOM 1538 N N . LEU B 1 87 ? -8.219 13.789 -1.732 1 96.44 87 LEU B N 1
ATOM 1539 C CA . LEU B 1 87 ? -7.73 12.414 -1.734 1 96.44 87 LEU B CA 1
ATOM 1540 C C . LEU B 1 87 ? -7.434 11.945 -3.154 1 96.44 87 LEU B C 1
ATOM 1542 O O . LEU B 1 87 ? -6.465 11.211 -3.383 1 96.44 87 LEU B O 1
ATOM 1546 N N . LEU B 1 88 ? -8.25 12.391 -4.109 1 97.06 88 LEU B N 1
ATOM 1547 C CA . LEU B 1 88 ? -8.141 11.82 -5.449 1 97.06 88 LEU B CA 1
ATOM 1548 C C . LEU B 1 88 ? -7.434 12.781 -6.398 1 97.06 88 LEU B C 1
ATOM 1550 O O . LEU B 1 88 ? -7.477 12.602 -7.617 1 97.06 88 LEU B O 1
ATOM 1554 N N . ASP B 1 89 ? -6.812 13.781 -5.82 1 95.12 89 ASP B N 1
ATOM 1555 C CA . ASP B 1 89 ? -6.039 14.703 -6.652 1 95.12 89 ASP B CA 1
ATOM 1556 C C . ASP B 1 89 ? -5.023 13.945 -7.508 1 95.12 89 ASP B C 1
ATOM 1558 O O . ASP B 1 89 ? -4.48 12.93 -7.082 1 95.12 89 ASP B O 1
ATOM 1562 N N . ALA B 1 90 ? -4.766 14.375 -8.781 1 92.94 90 ALA B N 1
ATOM 1563 C CA . ALA B 1 90 ? -3.789 13.844 -9.734 1 92.94 90 ALA B CA 1
ATOM 1564 C C . ALA B 1 90 ? -4.293 12.562 -10.375 1 92.94 90 ALA B C 1
ATOM 1566 O O . ALA B 1 90 ? -3.574 11.922 -11.148 1 92.94 90 ALA B O 1
ATOM 1567 N N . LEU B 1 91 ? -5.562 12.156 -9.984 1 94.19 91 LEU B N 1
ATOM 1568 C CA . LEU B 1 91 ? -6.219 11.055 -10.688 1 94.19 91 LEU B CA 1
ATOM 1569 C C . LEU B 1 91 ? -7.27 11.586 -11.664 1 94.19 91 LEU B C 1
ATOM 1571 O O . LEU B 1 91 ? -8.008 12.516 -11.336 1 94.19 91 LEU B O 1
ATOM 1575 N N . GLU B 1 92 ? -7.199 10.992 -12.859 1 95.5 92 GLU B N 1
ATOM 1576 C CA . GLU B 1 92 ? -8.289 11.297 -13.781 1 95.5 92 GLU B CA 1
ATOM 1577 C C . GLU B 1 92 ? -9.641 10.883 -13.203 1 95.5 92 GLU B C 1
ATOM 1579 O O . GLU B 1 92 ? -9.734 9.891 -12.477 1 95.5 92 GLU B O 1
ATOM 1584 N N . ASP B 1 93 ? -10.648 11.594 -13.602 1 94.69 93 ASP B N 1
ATOM 1585 C CA . ASP B 1 93 ? -12 11.32 -13.117 1 94.69 93 ASP B CA 1
ATOM 1586 C C . ASP B 1 93 ? -12.453 9.922 -13.523 1 94.69 93 ASP B C 1
ATOM 1588 O O . ASP B 1 93 ? -12.234 9.492 -14.664 1 94.69 93 ASP B O 1
ATOM 1592 N N . GLY B 1 94 ? -13.07 9.234 -12.602 1 94.12 94 GLY B N 1
ATOM 1593 C CA . GLY B 1 94 ? -13.695 7.961 -12.922 1 94.12 94 GLY B CA 1
ATOM 1594 C C . GLY B 1 94 ? -12.789 6.77 -12.672 1 94.12 94 GLY B C 1
ATOM 1595 O O . GLY B 1 94 ? -13.234 5.621 -12.727 1 94.12 94 GLY B O 1
ATOM 1596 N N . ARG B 1 95 ? -11.562 6.988 -12.398 1 94.25 95 ARG B N 1
ATOM 1597 C CA . ARG B 1 95 ? -10.656 5.867 -12.18 1 94.25 95 ARG B CA 1
ATOM 1598 C C . ARG B 1 95 ? -10.898 5.219 -10.82 1 94.25 95 ARG B C 1
ATOM 1600 O O . ARG B 1 95 ? -10.766 4.004 -10.672 1 94.25 95 ARG B O 1
ATOM 1607 N N . LEU B 1 96 ? -11.203 6.043 -9.844 1 95.12 96 LEU B N 1
ATOM 1608 C CA . LEU B 1 96 ? -11.359 5.609 -8.461 1 95.12 96 LEU B CA 1
ATOM 1609 C C . LEU B 1 96 ? -12.453 6.406 -7.758 1 95.12 96 LEU B C 1
ATOM 1611 O O . LEU B 1 96 ? -12.555 7.621 -7.945 1 95.12 96 LEU B O 1
ATOM 1615 N N . GLU B 1 97 ? -13.266 5.68 -7.047 1 95.75 97 GLU B N 1
ATOM 1616 C CA . GLU B 1 97 ? -14.281 6.316 -6.219 1 95.75 97 GLU B CA 1
ATOM 1617 C C . GLU B 1 97 ? -14.094 5.969 -4.746 1 95.75 97 GLU B C 1
ATOM 1619 O O . GLU B 1 97 ? -13.789 4.824 -4.406 1 95.75 97 GLU B O 1
ATOM 1624 N N . VAL B 1 98 ? -14.242 6.957 -3.887 1 96.38 98 VAL B N 1
ATOM 1625 C CA . VAL B 1 98 ? -14.227 6.754 -2.441 1 96.38 98 VAL B CA 1
ATOM 1626 C C . VAL B 1 98 ? -15.625 6.953 -1.871 1 96.38 98 VAL B C 1
ATOM 1628 O O . VAL B 1 98 ? -16.188 8.055 -1.95 1 96.38 98 VAL B O 1
ATOM 1631 N N . ASP B 1 99 ? -16.172 5.883 -1.221 1 94.12 99 ASP B N 1
ATOM 1632 C CA . ASP B 1 99 ? -17.547 6.039 -0.784 1 94.12 99 ASP B CA 1
ATOM 1633 C C . ASP B 1 99 ? -17.641 6.039 0.74 1 94.12 99 ASP B C 1
ATOM 1635 O O . ASP B 1 99 ? -18.719 6.301 1.298 1 94.12 99 ASP B O 1
ATOM 1639 N N . PHE B 1 100 ? -16.625 5.738 1.438 1 95.5 100 PHE B N 1
ATOM 1640 C CA . PHE B 1 100 ? -16.578 5.766 2.895 1 95.5 100 PHE B CA 1
ATOM 1641 C C . PHE B 1 100 ? -15.219 6.238 3.389 1 95.5 100 PHE B C 1
ATOM 1643 O O . PHE B 1 100 ? -14.18 5.832 2.857 1 95.5 100 PHE B O 1
ATOM 1650 N N . VAL B 1 101 ? -15.211 7.148 4.266 1 96.81 101 VAL B N 1
ATOM 1651 C CA . VAL B 1 101 ? -14 7.59 4.953 1 96.81 101 VAL B CA 1
ATOM 1652 C C . VAL B 1 101 ? -14.266 7.691 6.453 1 96.81 101 VAL B C 1
ATOM 1654 O O . VAL B 1 101 ? -15.273 8.258 6.875 1 96.81 101 VAL B O 1
ATOM 1657 N N . GLU B 1 102 ? -13.359 7.219 7.27 1 96.19 102 GLU B N 1
ATOM 1658 C CA . GLU B 1 102 ? -13.43 7.344 8.719 1 96.19 102 GLU B CA 1
ATOM 1659 C C . GLU B 1 102 ? -12.094 7.824 9.297 1 96.19 102 GLU B C 1
ATOM 1661 O O . GLU B 1 102 ? -11.039 7.277 8.969 1 96.19 102 GLU B O 1
ATOM 1666 N N . PHE B 1 103 ? -12.164 8.875 10.078 1 96.31 103 PHE B N 1
ATOM 1667 C CA . PHE B 1 103 ? -11.008 9.414 10.773 1 96.31 103 PHE B CA 1
ATOM 1668 C C . PHE B 1 103 ? -11.102 9.141 12.273 1 96.31 103 PHE B C 1
ATOM 1670 O O . PHE B 1 103 ? -12.148 9.359 12.883 1 96.31 103 PHE B O 1
ATOM 1677 N N . SER B 1 104 ? -10.016 8.711 12.836 1 94.19 104 SER B N 1
ATOM 1678 C CA . SER B 1 104 ? -10.008 8.422 14.266 1 94.19 104 SER B CA 1
ATOM 1679 C C . SER B 1 104 ? -8.648 8.734 14.883 1 94.19 104 SER B C 1
ATOM 1681 O O . SER B 1 104 ? -7.613 8.5 14.258 1 94.19 104 SER B O 1
ATOM 1683 N N . GLY B 1 105 ? -8.703 9.156 16.141 1 93.88 105 GLY B N 1
ATOM 1684 C CA . GLY B 1 105 ? -7.477 9.367 16.891 1 93.88 105 GLY B CA 1
ATOM 1685 C C . GLY B 1 105 ? -7.184 10.836 17.141 1 93.88 105 GLY B C 1
ATOM 1686 O O . GLY B 1 105 ? -7.957 11.711 16.75 1 93.88 105 GLY B O 1
ATOM 1687 N N . PRO B 1 106 ? -6.105 11.148 17.781 1 93.69 106 PRO B N 1
ATOM 1688 C CA . PRO B 1 106 ? -5.781 12.484 18.297 1 93.69 106 PRO B CA 1
ATOM 1689 C C . PRO B 1 106 ? -5.48 13.484 17.172 1 93.69 106 PRO B C 1
ATOM 1691 O O . PRO B 1 106 ? -5.457 14.695 17.422 1 93.69 106 PRO B O 1
ATOM 1694 N N . ALA B 1 107 ? -5.195 13.062 16.031 1 93.56 107 ALA B N 1
ATOM 1695 C CA . ALA B 1 107 ? -4.914 13.992 14.93 1 93.56 107 ALA B CA 1
ATOM 1696 C C . ALA B 1 107 ? -6.188 14.695 14.469 1 93.56 107 ALA B C 1
ATOM 1698 O O . ALA B 1 107 ? -6.121 15.695 13.758 1 93.56 107 ALA B O 1
ATOM 1699 N N . PHE B 1 108 ? -7.27 14.109 14.867 1 93.62 108 PHE B N 1
ATOM 1700 C CA . PHE B 1 108 ? -8.539 14.594 14.344 1 93.62 108 PHE B CA 1
ATOM 1701 C C . PHE B 1 108 ? -9.445 15.07 15.477 1 93.62 108 PHE B C 1
ATOM 1703 O O . PHE B 1 108 ? -9.242 14.711 16.641 1 93.62 108 PHE B O 1
ATOM 1710 N N . PRO B 1 109 ? -10.328 15.922 15.062 1 87.31 109 PRO B N 1
ATOM 1711 C CA . PRO B 1 109 ? -11.273 16.312 16.109 1 87.31 109 PRO B CA 1
ATOM 1712 C C . PRO B 1 109 ? -11.969 15.125 16.766 1 87.31 109 PRO B C 1
ATOM 1714 O O . PRO B 1 109 ? -12.078 14.062 16.156 1 87.31 109 PRO B O 1
ATOM 1717 N N . GLU B 1 110 ? -12.219 14.992 18.047 1 75.31 110 GLU B N 1
ATOM 1718 C CA . GLU B 1 110 ? -12.617 13.93 18.969 1 75.31 110 GLU B CA 1
ATOM 1719 C C . GLU B 1 110 ? -13.602 12.969 18.312 1 75.31 110 GLU B C 1
ATOM 1721 O O . GLU B 1 110 ? -13.539 11.758 18.547 1 75.31 110 GLU B O 1
ATOM 1726 N N . ASP B 1 111 ? -14.633 13.281 17.625 1 67.38 111 ASP B N 1
ATOM 1727 C CA . ASP B 1 111 ? -15.617 12.312 17.172 1 67.38 111 ASP B CA 1
ATOM 1728 C C . ASP B 1 111 ? -15.234 11.742 15.805 1 67.38 111 ASP B C 1
ATOM 1730 O O . ASP B 1 111 ? -14.727 12.477 14.945 1 67.38 111 ASP B O 1
ATOM 1734 N N . SER B 1 112 ? -14.992 10.305 15.875 1 62.41 112 SER B N 1
ATOM 1735 C CA . SER B 1 112 ? -14.82 9.664 14.578 1 62.41 112 SER B CA 1
ATOM 1736 C C . SER B 1 112 ? -15.664 10.344 13.5 1 62.41 112 SER B C 1
ATOM 1738 O O . SER B 1 112 ? -16.859 10.57 13.695 1 62.41 112 SER B O 1
ATOM 1740 N N . LEU B 1 113 ? -14.906 11.023 12.664 1 69.62 113 LEU B N 1
ATOM 1741 C CA . LEU B 1 113 ? -15.648 11.672 11.594 1 69.62 113 LEU B CA 1
ATOM 1742 C C . LEU B 1 113 ? -15.805 10.734 10.398 1 69.62 113 LEU B C 1
ATOM 1744 O O . LEU B 1 113 ? -14.859 10.039 10.023 1 69.62 113 LEU B O 1
ATOM 1748 N N . ARG B 1 114 ? -17.078 10.32 10.156 1 72.94 114 ARG B N 1
ATOM 1749 C CA . ARG B 1 114 ? -17.422 9.562 8.961 1 72.94 114 ARG B CA 1
ATOM 1750 C C . ARG B 1 114 ? -18.031 10.477 7.895 1 72.94 114 ARG B C 1
ATOM 1752 O O . ARG B 1 114 ? -18.875 11.312 8.195 1 72.94 114 ARG B O 1
ATOM 1759 N N . ILE B 1 115 ? -17.203 10.547 6.848 1 69 115 ILE B N 1
ATOM 1760 C CA . ILE B 1 115 ? -17.766 11.273 5.711 1 69 115 ILE B CA 1
ATOM 1761 C C . ILE B 1 115 ? -18.203 10.289 4.629 1 69 115 ILE B C 1
ATOM 1763 O O . ILE B 1 115 ? -17.469 9.367 4.285 1 69 115 ILE B O 1
#

Radius of gyration: 17.7 Å; Cα contacts (8 Å, |Δi|>4): 470; chains: 2; bounding box: 44×44×37 Å

Organism: Symbiodinium microadriaticum (NCBI:txid2951)

Sequence (230 aa):
ERGPATRFFAVATTLAAKAYMSDRECEGWVGMTYQHKAGAKPSTVQLHVRMCDDTAKAQGEAIGILGTNLVYLCNFARDPVVITSFLLDALEDGRLEVDFVEFSGPAFPEDSLRIERGPATRFFAVATTLAAKAYMSDRECEGWVGMTYQHKAGAKPSTVQLHVRMCDDTAKAQGEAIGILGTNLVYLCNFARDPVVITSFLLDALEDGRLEVDFVEFSGPAFPEDSLRI

Secondary structure (DSSP, 8-state):
---S--EEEEEEEEEEE--TT--S-EEEEEEEEE-SSTTPPPEEEEEEEEE--SSHHHHHHHHHHHHHHHHHHHHH---HHHHHHTTTTTSPTTSEEEEEEEEESTTS-SS-EE-/---S--EEEEEEEEEEE--TT--S-EEEEEEEEE-SSTTPPPEEEEEEEEE--SSHHHHHHHHHHHHHHHHHHHHH---HHHHHHTTTTTSPTTSEEEEEEEEESTTS-SS-EE-

Foldseek 3Di:
DPPAQDKDKDKDKDWDPPDQPDQDKTKIKIKMWIDLHRPFDIKMKIWIKIFNDRGPVLSVVQVVQLVVLLVVCLNPDLEPVVSVVCSNPPHDPPGMDTDWMWIGDDSYDHDTDID/DPPAQDKDKDKDKAWPPPDPDDQDWTKIKIKMWIDLHRPFDIKMKIWIKIFNDRDPVLSVVQVVQLVVLLVVCLNPDLEPVVSVVCSRPPHDPPRMDTDWMWIGGDSYDHDTDID